Protein AF-A0A4P2VG28-F1 (afdb_monomer_lite)

pLDDT: mean 72.92, std 14.74, range [35.16, 94.62]

Foldseek 3Di:
DQLQVLAAVVRLQVLLQVQPPDPPDHSLLLVLQLVVCLVVVDDLVPRDPVGDRSVSNVVSLVSCLVVCSLVVSLVVSVVSCCVPPVVQAPDKDKDKDWDAPPPDKPQWADDPPGTTKIWIFIATPLRATQFIEIGYPNDDVVVVVVVRVVCSPPHDYDMPPVRSSVVSSVSVVNVVSSCVSSVNDDVSVPD

Radius of gyration: 17.41 Å; chains: 1; bounding box: 38×39×47 Å

Sequence (191 aa):
MEYKEILSASQVMIQFKLEIRSRKHDPEEILSGIFYILITGIQWRNLSRKYLPKSTCYYWFTKLSKLDAWKETYTQFFASYKKYFSANLNTVSVDGTFVKAVKGGAMIGKTKIRKGTKVMQMVDKEGLLVSLHIDSANPHESRLLMKTIKNYRKVNIRYERDPKLFENFIWIAHCLIFIKKFNIHNDYLVA

Organism: Fluviispira sanaruensis (NCBI:txid2493639)

Structure (mmCIF, N/CA/C/O backbone):
data_AF-A0A4P2VG28-F1
#
_entry.id   AF-A0A4P2VG28-F1
#
loop_
_atom_site.group_PDB
_atom_site.id
_atom_site.type_symbol
_atom_site.label_atom_id
_atom_site.label_alt_id
_atom_site.label_comp_id
_atom_site.label_asym_id
_atom_site.label_entity_id
_atom_site.label_seq_id
_atom_site.pdbx_PDB_ins_code
_atom_site.Cartn_x
_atom_site.Cartn_y
_atom_site.Cartn_z
_atom_site.occupancy
_atom_site.B_iso_or_equiv
_atom_site.auth_seq_id
_atom_site.auth_comp_id
_atom_site.auth_asym_id
_atom_site.auth_atom_id
_atom_site.pdbx_PDB_model_num
ATOM 1 N N . MET A 1 1 ? -25.239 14.490 0.007 1.00 42.00 1 MET A N 1
ATOM 2 C CA . MET A 1 1 ? -24.030 14.627 -0.832 1.00 42.00 1 MET A CA 1
ATOM 3 C C . MET A 1 1 ? -23.814 13.311 -1.543 1.00 42.00 1 MET A C 1
ATOM 5 O O . MET A 1 1 ? -23.671 12.296 -0.871 1.00 42.00 1 MET A O 1
ATOM 9 N N . GLU A 1 2 ? -23.881 13.315 -2.870 1.00 40.12 2 GLU A N 1
ATOM 10 C CA . GLU A 1 2 ? -23.545 12.147 -3.685 1.00 40.12 2 GLU A CA 1
ATOM 11 C C . GLU A 1 2 ? -22.030 11.900 -3.582 1.00 40.12 2 GLU A C 1
ATOM 13 O O . GLU A 1 2 ? -21.240 12.835 -3.672 1.00 40.12 2 GLU A O 1
ATOM 18 N N . TYR A 1 3 ? -21.607 10.646 -3.402 1.00 43.19 3 TYR A N 1
ATOM 19 C CA . TYR A 1 3 ? -20.198 10.249 -3.236 1.00 43.19 3 TYR A CA 1
ATOM 20 C C . TYR A 1 3 ? -19.261 10.667 -4.396 1.00 43.19 3 TYR A C 1
ATOM 22 O O . TYR A 1 3 ? -18.041 10.583 -4.271 1.00 43.19 3 TYR A O 1
ATOM 30 N N . LYS A 1 4 ? -19.827 11.149 -5.509 1.00 43.69 4 LYS A N 1
ATOM 31 C CA . LYS A 1 4 ? -19.145 11.531 -6.753 1.00 43.69 4 LYS A CA 1
ATOM 32 C C . LYS A 1 4 ? -18.207 12.740 -6.624 1.00 43.69 4 LYS A C 1
ATOM 34 O O . LYS A 1 4 ? -17.356 12.921 -7.486 1.00 43.69 4 LYS A O 1
ATOM 39 N N . GLU A 1 5 ? -18.317 13.540 -5.562 1.00 43.81 5 GLU A N 1
ATOM 40 C CA . GLU A 1 5 ? -17.476 14.735 -5.357 1.00 43.81 5 GLU A CA 1
ATOM 41 C C . GLU A 1 5 ? -16.168 14.463 -4.588 1.00 43.81 5 GLU A C 1
ATOM 43 O O . GLU A 1 5 ? -15.364 15.375 -4.400 1.00 43.81 5 GLU A O 1
ATOM 48 N N . ILE A 1 6 ? -15.937 13.232 -4.109 1.00 48.03 6 ILE A N 1
ATOM 49 C CA . ILE A 1 6 ? -14.899 12.979 -3.094 1.00 48.03 6 ILE A CA 1
ATOM 50 C C . ILE A 1 6 ? -13.487 12.886 -3.674 1.00 48.03 6 ILE A C 1
ATOM 52 O O . ILE A 1 6 ? -12.562 13.229 -2.953 1.00 48.03 6 ILE A O 1
ATOM 56 N N . LEU A 1 7 ? -13.316 12.461 -4.926 1.00 51.25 7 LEU A N 1
ATOM 57 C CA . LEU A 1 7 ? -12.109 12.554 -5.767 1.00 51.25 7 LEU A CA 1
ATOM 58 C C . LEU A 1 7 ? -12.365 11.654 -6.991 1.00 51.25 7 LEU A C 1
ATOM 60 O O . LEU A 1 7 ? -12.741 10.499 -6.812 1.00 51.25 7 LEU A O 1
ATOM 64 N N . SER A 1 8 ? -12.178 12.120 -8.226 1.00 52.84 8 SER A N 1
ATOM 65 C CA . SER A 1 8 ? -12.296 11.237 -9.401 1.00 52.84 8 SER A CA 1
ATOM 66 C C . SER A 1 8 ? -11.089 10.291 -9.505 1.00 52.84 8 SER A C 1
ATOM 68 O O . SER A 1 8 ? -10.004 10.603 -9.007 1.00 52.84 8 SER A O 1
ATOM 70 N N . ALA A 1 9 ? -11.226 9.143 -10.187 1.00 51.31 9 ALA A N 1
ATOM 71 C CA . ALA A 1 9 ? -10.110 8.205 -10.392 1.00 51.31 9 ALA A CA 1
ATOM 72 C C . ALA A 1 9 ? -8.966 8.921 -11.105 1.00 51.31 9 ALA A C 1
ATOM 74 O O . ALA A 1 9 ? -7.795 8.695 -10.827 1.00 51.31 9 ALA A O 1
ATOM 75 N N . SER A 1 10 ? -9.316 9.867 -11.971 1.00 55.06 10 SER A N 1
ATOM 76 C CA . SER A 1 10 ? -8.392 10.755 -12.654 1.00 55.06 10 SER A CA 1
ATOM 77 C C . SER A 1 10 ? -7.523 11.544 -11.666 1.00 55.06 10 SER A C 1
ATOM 79 O O . SER A 1 10 ? -6.318 11.617 -11.867 1.00 55.06 10 SER A O 1
ATOM 81 N N . GLN A 1 11 ? -8.077 12.069 -10.567 1.00 56.84 11 GLN A N 1
ATOM 82 C CA . GLN A 1 11 ? -7.319 12.813 -9.547 1.00 56.84 11 GLN A CA 1
ATOM 83 C C . GLN A 1 11 ? -6.400 11.913 -8.711 1.00 56.84 11 GLN A C 1
ATOM 85 O O . GLN A 1 11 ? -5.268 12.295 -8.418 1.00 56.84 11 GLN A O 1
ATOM 90 N N . VAL A 1 12 ? -6.853 10.696 -8.394 1.00 58.84 12 VAL A N 1
ATOM 91 C CA . VAL A 1 12 ? -6.031 9.642 -7.768 1.00 58.84 12 VAL A CA 1
ATOM 92 C C . VAL A 1 12 ? -4.832 9.294 -8.647 1.00 58.84 12 VAL A C 1
ATOM 94 O O . VAL A 1 12 ? -3.695 9.211 -8.188 1.00 58.84 12 VAL A O 1
ATOM 97 N N . MET A 1 13 ? -5.093 9.114 -9.937 1.00 62.34 13 MET A N 1
ATOM 98 C CA . MET A 1 13 ? -4.093 8.732 -10.921 1.00 62.34 13 MET A CA 1
ATOM 99 C C . MET A 1 13 ? -3.115 9.866 -11.213 1.00 62.34 13 MET A C 1
ATOM 101 O O . MET A 1 13 ? -1.931 9.591 -11.377 1.00 62.34 13 MET A O 1
ATOM 105 N N . ILE A 1 14 ? -3.564 11.127 -11.224 1.00 64.88 14 ILE A N 1
ATOM 106 C CA . ILE A 1 14 ? -2.697 12.303 -11.407 1.00 64.88 14 ILE A CA 1
ATOM 107 C C . ILE A 1 14 ? -1.541 12.292 -10.402 1.00 64.88 14 ILE A C 1
ATOM 109 O O . ILE A 1 14 ? -0.401 12.522 -10.796 1.00 64.88 14 ILE A O 1
ATOM 113 N N . GLN A 1 15 ? -1.806 11.947 -9.141 1.00 67.56 15 GLN A N 1
ATOM 114 C CA . GLN A 1 15 ? -0.779 11.895 -8.094 1.00 67.56 15 GLN A CA 1
ATOM 115 C C . GLN A 1 15 ? 0.344 10.915 -8.448 1.00 67.56 15 GLN A C 1
ATOM 117 O O . GLN A 1 15 ? 1.519 11.271 -8.425 1.00 67.56 15 GLN A O 1
ATOM 122 N N . PHE A 1 16 ? -0.013 9.700 -8.869 1.00 73.00 16 PHE A N 1
ATOM 123 C CA . PHE A 1 16 ? 0.977 8.713 -9.297 1.00 73.00 16 PHE A CA 1
ATOM 124 C C . PHE A 1 16 ? 1.650 9.084 -10.620 1.00 73.00 16 PHE A C 1
ATOM 126 O O . PHE A 1 16 ? 2.847 8.848 -10.780 1.00 73.00 16 PHE A O 1
ATOM 133 N N . LYS A 1 17 ? 0.909 9.676 -11.566 1.00 73.44 17 LYS A N 1
ATOM 134 C CA . LYS A 1 17 ? 1.438 10.098 -12.872 1.00 73.44 17 LYS A CA 1
ATOM 135 C C . LYS A 1 17 ? 2.562 11.124 -12.724 1.00 73.44 17 LYS A C 1
ATOM 137 O O . LYS A 1 17 ? 3.550 11.021 -13.444 1.00 73.44 17 LYS A O 1
ATOM 142 N N . LEU A 1 18 ? 2.451 12.057 -11.774 1.00 74.44 18 LEU A N 1
ATOM 143 C CA . LEU A 1 18 ? 3.487 13.066 -11.509 1.00 74.44 18 LEU A CA 1
ATOM 144 C C . LEU A 1 18 ? 4.820 12.447 -11.051 1.00 74.44 18 LEU A C 1
ATOM 146 O O . LEU A 1 18 ? 5.893 12.939 -11.413 1.00 74.44 18 LEU A O 1
ATOM 150 N N . GLU A 1 19 ? 4.763 11.335 -10.316 1.00 82.12 19 GLU A N 1
ATOM 151 C CA . GLU A 1 19 ? 5.952 10.614 -9.843 1.00 82.12 19 GLU A CA 1
ATOM 152 C C . GLU A 1 19 ? 6.580 9.711 -10.922 1.00 82.12 19 GLU A C 1
ATOM 154 O O . GLU A 1 19 ? 7.780 9.395 -10.892 1.00 82.12 19 GLU A O 1
ATOM 159 N N . ILE A 1 20 ? 5.802 9.314 -11.933 1.00 85.56 20 ILE A N 1
ATOM 160 C CA . ILE A 1 20 ? 6.277 8.475 -13.036 1.00 85.56 20 ILE A CA 1
ATOM 161 C C . ILE A 1 20 ? 6.933 9.336 -14.121 1.00 85.56 20 ILE A C 1
ATOM 163 O O . ILE A 1 20 ? 6.361 9.661 -15.156 1.00 85.56 20 ILE A O 1
ATOM 167 N N . ARG A 1 21 ? 8.217 9.645 -13.924 1.00 82.75 21 ARG A N 1
ATOM 168 C CA . ARG A 1 21 ? 9.063 10.340 -14.918 1.00 82.75 21 ARG A CA 1
ATOM 169 C C . ARG A 1 21 ? 9.665 9.388 -15.956 1.00 82.75 21 ARG A C 1
ATOM 171 O O . ARG A 1 21 ? 10.885 9.299 -16.109 1.00 82.75 21 ARG A O 1
ATOM 178 N N . SER A 1 22 ? 8.818 8.597 -16.604 1.00 85.12 22 SER A N 1
ATOM 179 C CA . SER A 1 22 ? 9.223 7.664 -17.657 1.00 85.12 22 SER A CA 1
ATOM 180 C C . SER A 1 22 ? 9.343 8.387 -18.998 1.00 85.12 22 SER A C 1
ATOM 182 O O . SER A 1 22 ? 8.422 9.079 -19.406 1.00 85.12 22 SER A O 1
ATOM 184 N N . ARG A 1 23 ? 10.466 8.211 -19.707 1.00 82.44 23 ARG A N 1
ATOM 185 C CA . ARG A 1 23 ? 10.631 8.718 -21.087 1.00 82.44 23 ARG A CA 1
ATOM 186 C C . ARG A 1 23 ? 10.192 7.717 -22.160 1.00 82.44 23 ARG A C 1
ATOM 188 O O . ARG A 1 23 ? 10.095 8.083 -23.321 1.00 82.44 23 ARG A O 1
ATOM 195 N N . LYS A 1 24 ? 10.025 6.444 -21.784 1.00 90.69 24 LYS A N 1
ATOM 196 C CA . LYS A 1 24 ? 9.844 5.320 -22.720 1.00 90.69 24 LYS A CA 1
ATOM 197 C C . LYS A 1 24 ? 8.420 4.771 -22.745 1.00 90.69 24 LYS A C 1
ATOM 199 O O . LYS A 1 24 ? 7.990 4.243 -23.759 1.00 90.69 24 LYS A O 1
ATOM 204 N N . HIS A 1 25 ? 7.741 4.830 -21.611 1.00 90.12 25 HIS A N 1
ATOM 205 C CA . HIS A 1 25 ? 6.442 4.202 -21.396 1.00 90.12 25 HIS A CA 1
ATOM 206 C C . HIS A 1 25 ? 5.508 5.203 -20.753 1.00 90.12 25 HIS A C 1
ATOM 208 O O . HIS A 1 25 ? 5.954 5.923 -19.851 1.00 90.12 25 HIS A O 1
ATOM 214 N N . ASP A 1 26 ? 4.255 5.205 -21.184 1.00 88.75 26 ASP A N 1
ATOM 215 C CA . ASP A 1 26 ? 3.257 6.090 -20.615 1.00 88.75 26 ASP A CA 1
ATOM 216 C C . ASP A 1 26 ? 2.957 5.700 -19.148 1.00 88.75 26 ASP A C 1
ATOM 218 O O . ASP A 1 26 ? 2.901 4.505 -18.816 1.00 88.75 26 ASP A O 1
ATOM 222 N N . PRO A 1 27 ? 2.809 6.671 -18.225 1.00 87.38 27 PRO A N 1
ATOM 223 C CA . PRO A 1 27 ? 2.436 6.395 -16.843 1.00 87.38 27 PRO A CA 1
ATOM 224 C C . PRO A 1 27 ? 1.167 5.550 -16.673 1.00 87.38 27 PRO A C 1
ATOM 226 O O . PRO A 1 27 ? 1.107 4.751 -15.735 1.00 87.38 27 PRO A O 1
ATOM 229 N N . GLU A 1 28 ? 0.170 5.683 -17.553 1.00 83.50 28 GLU A N 1
ATOM 230 C CA . GLU A 1 28 ? -1.062 4.891 -17.493 1.00 83.50 28 GLU A CA 1
ATOM 231 C C . GLU A 1 28 ? -0.800 3.421 -17.798 1.00 83.50 28 GLU A C 1
ATOM 233 O O . GLU A 1 28 ? -1.300 2.553 -17.083 1.00 83.50 28 GLU A O 1
ATOM 238 N N . GLU A 1 29 ? 0.031 3.117 -18.795 1.00 86.94 29 GLU A N 1
ATOM 239 C CA . GLU A 1 29 ? 0.404 1.738 -19.130 1.00 86.94 29 GLU A CA 1
ATOM 240 C C . GLU A 1 29 ? 1.166 1.066 -17.978 1.00 86.94 29 GLU A C 1
ATOM 242 O O . GLU A 1 29 ? 0.937 -0.105 -17.649 1.00 86.94 29 GLU A O 1
ATOM 247 N N . ILE A 1 30 ? 2.056 1.824 -17.326 1.00 90.38 30 ILE A N 1
ATOM 248 C CA . ILE A 1 30 ? 2.807 1.372 -16.148 1.00 90.38 30 ILE A CA 1
ATOM 249 C C . ILE A 1 30 ? 1.848 1.046 -15.004 1.00 90.38 30 ILE A C 1
ATOM 251 O O . ILE A 1 30 ? 1.917 -0.051 -14.437 1.00 90.38 30 ILE A O 1
ATOM 255 N N . LEU A 1 31 ? 0.963 1.985 -14.666 1.00 86.62 31 LEU A N 1
ATOM 256 C CA . LEU A 1 31 ? 0.019 1.830 -13.565 1.00 86.62 31 LEU A CA 1
ATOM 257 C C . LEU A 1 31 ? -1.005 0.732 -13.842 1.00 86.62 31 LEU A C 1
ATOM 259 O O . LEU A 1 31 ? -1.298 -0.040 -12.936 1.00 86.62 31 LEU A O 1
ATOM 263 N N . SER A 1 32 ? -1.476 0.589 -15.080 1.00 85.12 32 SER A N 1
ATOM 264 C CA . SER A 1 32 ? -2.429 -0.456 -15.472 1.00 85.12 32 SER A CA 1
ATOM 265 C C . SER A 1 32 ? -1.875 -1.855 -15.205 1.00 85.12 32 SER A C 1
ATOM 267 O O . SER A 1 32 ? -2.539 -2.677 -14.574 1.00 85.12 32 SER A O 1
ATOM 269 N N . GLY A 1 33 ? -0.624 -2.119 -15.601 1.00 87.75 33 GLY A N 1
ATOM 270 C CA . GLY A 1 33 ? 0.023 -3.407 -15.327 1.00 87.75 33 GLY A CA 1
ATOM 271 C C . GLY A 1 33 ? 0.256 -3.658 -13.833 1.00 87.75 33 GLY A C 1
ATOM 272 O O . GLY A 1 33 ? 0.082 -4.783 -13.360 1.00 87.75 33 GLY A O 1
ATOM 273 N N . ILE A 1 34 ? 0.612 -2.615 -13.072 1.00 89.44 34 ILE A N 1
ATOM 274 C CA . ILE A 1 34 ? 0.773 -2.703 -11.613 1.00 89.44 34 ILE A CA 1
ATOM 275 C C . ILE A 1 34 ? -0.575 -3.003 -10.950 1.00 89.44 34 ILE A C 1
ATOM 277 O O . ILE A 1 34 ? -0.681 -3.971 -10.199 1.00 89.44 34 ILE A O 1
ATOM 281 N N . PHE A 1 35 ? -1.616 -2.223 -11.240 1.00 83.94 35 PHE A N 1
ATOM 282 C CA . PHE A 1 35 ? -2.930 -2.405 -10.632 1.00 83.94 35 PHE A CA 1
ATOM 283 C C . PHE A 1 35 ? -3.536 -3.748 -10.979 1.00 83.94 35 PHE A C 1
ATOM 285 O O . PHE A 1 35 ? -4.038 -4.407 -10.074 1.00 83.94 35 PHE A O 1
ATOM 292 N N . TYR A 1 36 ? -3.417 -4.209 -12.224 1.00 81.00 36 TYR A N 1
ATOM 293 C CA . TYR A 1 36 ? -3.912 -5.528 -12.599 1.00 81.00 36 TYR A CA 1
ATOM 294 C C . TYR A 1 36 ? -3.353 -6.629 -11.686 1.00 81.00 36 TYR A C 1
ATOM 296 O O . TYR A 1 36 ? -4.113 -7.442 -11.158 1.00 81.00 36 TYR A O 1
ATOM 304 N N . ILE A 1 37 ? -2.042 -6.615 -11.417 1.00 82.56 37 ILE A N 1
ATOM 305 C CA . ILE A 1 37 ? -1.399 -7.561 -10.489 1.00 82.56 37 ILE A CA 1
ATOM 306 C C . ILE A 1 37 ? -1.961 -7.426 -9.075 1.00 82.56 37 ILE A C 1
ATOM 308 O O . ILE A 1 37 ? -2.228 -8.431 -8.420 1.00 82.56 37 ILE A O 1
ATOM 312 N N . LEU A 1 38 ? -2.135 -6.197 -8.599 1.00 78.94 38 LEU A N 1
ATOM 313 C CA . LEU A 1 38 ? -2.552 -5.919 -7.225 1.00 78.94 38 LEU A CA 1
ATOM 314 C C . LEU A 1 38 ? -4.023 -6.245 -6.964 1.00 78.94 38 LEU A C 1
ATOM 316 O O . LEU A 1 38 ? -4.360 -6.688 -5.872 1.00 78.94 38 LEU A O 1
ATOM 320 N N . ILE A 1 39 ? -4.878 -6.064 -7.967 1.00 73.00 39 ILE A N 1
ATOM 321 C CA . ILE A 1 39 ? -6.309 -6.370 -7.900 1.00 73.00 39 ILE A CA 1
ATOM 322 C C . ILE A 1 39 ? -6.535 -7.876 -7.983 1.00 73.00 39 ILE A C 1
ATOM 324 O O . ILE A 1 39 ? -7.298 -8.435 -7.201 1.00 73.00 39 ILE A O 1
ATOM 328 N N . THR A 1 40 ? -5.886 -8.537 -8.943 1.00 75.12 40 THR A N 1
ATOM 329 C CA . THR A 1 40 ? -6.111 -9.967 -9.211 1.00 75.12 40 THR A CA 1
ATOM 330 C C . THR A 1 40 ? -5.298 -10.881 -8.298 1.00 75.12 40 THR A C 1
ATOM 332 O O . THR A 1 40 ? -5.614 -12.061 -8.166 1.00 75.12 40 THR A O 1
ATOM 335 N N . GLY A 1 41 ? -4.224 -10.367 -7.691 1.00 76.31 41 GLY A N 1
ATOM 336 C CA . GLY A 1 41 ? -3.299 -11.147 -6.873 1.00 76.31 41 GLY A CA 1
ATOM 337 C C . GLY A 1 41 ? -2.431 -12.124 -7.673 1.00 76.31 41 GLY A C 1
ATOM 338 O O . GLY A 1 41 ? -1.794 -13.001 -7.080 1.00 76.31 41 GLY A O 1
ATOM 339 N N . ILE A 1 42 ? -2.387 -12.014 -9.007 1.00 81.88 42 ILE A N 1
ATOM 340 C CA . ILE A 1 42 ? -1.552 -12.899 -9.823 1.00 81.88 42 ILE A CA 1
ATOM 341 C C . ILE A 1 42 ? -0.067 -12.716 -9.502 1.00 81.88 42 ILE A C 1
ATOM 343 O O . ILE A 1 42 ? 0.412 -11.654 -9.110 1.00 81.88 42 ILE A O 1
ATOM 347 N N . GLN A 1 43 ? 0.713 -13.768 -9.727 1.00 83.31 43 GLN A N 1
ATOM 348 C CA . GLN A 1 43 ? 2.164 -13.667 -9.622 1.00 83.31 43 GLN A CA 1
ATOM 349 C C . GLN A 1 43 ? 2.700 -12.722 -10.707 1.00 83.31 43 GLN A C 1
ATOM 351 O O . GLN A 1 43 ? 2.322 -12.858 -11.866 1.00 83.31 43 GLN A O 1
ATOM 356 N N . TRP A 1 44 ? 3.671 -11.858 -10.383 1.00 87.38 44 TRP A N 1
ATOM 357 C CA . TRP A 1 44 ? 4.326 -10.958 -11.354 1.00 87.38 44 TRP A CA 1
ATOM 358 C C . TRP A 1 44 ? 4.809 -11.670 -12.629 1.00 87.38 44 TRP A C 1
ATOM 360 O O . TRP A 1 44 ? 4.787 -11.107 -13.718 1.00 87.38 44 TRP A O 1
ATOM 370 N N . ARG A 1 45 ? 5.259 -12.929 -12.513 1.00 88.38 45 ARG A N 1
ATOM 371 C CA . ARG A 1 45 ? 5.705 -13.746 -13.656 1.00 88.38 45 ARG A CA 1
ATOM 372 C C . ARG A 1 45 ? 4.584 -14.197 -14.598 1.00 88.38 45 ARG A C 1
ATOM 374 O O . ARG A 1 45 ? 4.905 -14.586 -15.712 1.00 88.38 45 ARG A O 1
ATOM 381 N N . ASN A 1 46 ? 3.334 -14.119 -14.151 1.00 89.94 46 ASN A N 1
ATOM 382 C CA . ASN A 1 46 ? 2.137 -14.504 -14.893 1.00 89.94 46 ASN A CA 1
ATOM 383 C C . ASN A 1 46 ? 1.396 -13.285 -15.465 1.00 89.94 46 ASN A C 1
ATOM 385 O O . ASN A 1 46 ? 0.276 -13.433 -15.946 1.00 89.94 46 ASN A O 1
ATOM 389 N N . LEU A 1 47 ? 1.986 -12.084 -15.401 1.00 89.94 47 LEU A N 1
ATOM 390 C CA . LEU A 1 47 ? 1.402 -10.901 -16.026 1.00 89.94 47 LEU A CA 1
ATOM 391 C C . LEU A 1 47 ? 1.211 -11.144 -17.530 1.00 89.94 47 LEU A C 1
ATOM 393 O O . LEU A 1 47 ? 2.148 -11.549 -18.222 1.00 89.94 47 LEU A O 1
ATOM 397 N N . SER A 1 48 ? -0.006 -10.896 -18.019 1.00 90.94 48 SER A N 1
ATOM 398 C CA . SER A 1 48 ? -0.344 -11.038 -19.436 1.00 90.94 48 SER A CA 1
ATOM 399 C C . SER A 1 48 ? 0.504 -10.112 -20.312 1.00 90.94 48 SER A C 1
ATOM 401 O O . SER A 1 48 ? 0.803 -8.982 -19.932 1.00 90.94 48 SER A O 1
ATOM 403 N N . ARG A 1 49 ? 0.830 -10.572 -21.527 1.00 91.38 49 ARG A N 1
ATOM 404 C CA . ARG A 1 49 ? 1.606 -9.812 -22.522 1.00 91.38 49 ARG A CA 1
ATOM 405 C C . ARG A 1 49 ? 0.877 -8.578 -23.069 1.00 91.38 49 ARG A C 1
ATOM 407 O O . ARG A 1 49 ? 1.509 -7.790 -23.757 1.00 91.38 49 ARG A O 1
ATOM 414 N N . LYS A 1 50 ? -0.420 -8.412 -22.768 1.00 90.94 50 LYS A N 1
ATOM 415 C CA . LYS A 1 50 ? -1.176 -7.190 -23.095 1.00 90.94 50 LYS A CA 1
ATOM 416 C C . LYS A 1 50 ? -0.716 -5.967 -22.286 1.00 90.94 50 LYS A C 1
ATOM 418 O O . LYS A 1 50 ? -0.997 -4.847 -22.682 1.00 90.94 50 LYS A O 1
ATOM 423 N N . TYR A 1 51 ? -0.026 -6.183 -21.163 1.00 91.19 51 TYR A N 1
ATOM 424 C CA . TYR A 1 51 ? 0.561 -5.124 -20.340 1.00 91.19 51 TYR A CA 1
ATOM 425 C C . TYR A 1 51 ? 2.063 -4.985 -20.603 1.00 91.19 51 TYR A C 1
ATOM 427 O O . TYR A 1 51 ? 2.696 -5.861 -21.199 1.00 91.19 51 TYR A O 1
ATOM 435 N N . LEU A 1 52 ? 2.657 -3.909 -20.079 1.00 93.50 52 LEU A N 1
ATOM 436 C CA . LEU A 1 52 ? 4.106 -3.739 -20.084 1.00 93.50 52 LEU A CA 1
ATOM 437 C C . LEU A 1 52 ? 4.832 -4.925 -19.424 1.00 93.50 52 LEU A C 1
ATOM 439 O O . LEU A 1 52 ? 4.280 -5.596 -18.545 1.00 93.50 52 LEU A O 1
ATOM 443 N N . PRO A 1 53 ? 6.104 -5.175 -19.796 1.00 94.62 53 PRO A N 1
ATOM 444 C CA . PRO A 1 53 ? 6.884 -6.251 -19.206 1.00 94.62 53 PRO A CA 1
ATOM 445 C C . PRO A 1 53 ? 6.881 -6.189 -17.678 1.00 94.62 53 PRO A C 1
ATOM 447 O O . PRO A 1 53 ? 7.088 -5.128 -17.085 1.00 94.62 53 PRO A O 1
ATOM 450 N N . LYS A 1 54 ? 6.739 -7.351 -17.027 1.00 93.38 54 LYS A N 1
ATOM 451 C CA . LYS A 1 54 ? 6.714 -7.455 -15.557 1.00 93.38 54 LYS A CA 1
ATOM 452 C C . LYS A 1 54 ? 7.888 -6.745 -14.874 1.00 93.38 54 LYS A C 1
ATOM 454 O O . LYS A 1 54 ? 7.732 -6.245 -13.769 1.00 93.38 54 LYS A O 1
ATOM 459 N N . SER A 1 55 ? 9.060 -6.715 -15.514 1.00 93.50 55 SER A N 1
ATOM 460 C CA . SER A 1 55 ? 10.255 -6.032 -15.011 1.00 93.50 55 SER A CA 1
ATOM 461 C C . SER A 1 55 ? 10.056 -4.519 -14.951 1.00 93.50 55 SER A C 1
ATOM 463 O O . SER A 1 55 ? 10.446 -3.905 -13.962 1.00 93.50 55 SER A O 1
ATOM 465 N N . THR A 1 56 ? 9.400 -3.934 -15.955 1.00 94.25 56 THR A N 1
ATOM 466 C CA . THR A 1 56 ? 9.040 -2.512 -16.006 1.00 94.25 56 THR A CA 1
ATOM 467 C C . THR A 1 56 ? 8.014 -2.169 -14.929 1.00 94.25 56 THR A C 1
ATOM 469 O O . THR A 1 56 ? 8.239 -1.243 -14.150 1.00 94.25 56 THR A O 1
ATOM 472 N N . CYS A 1 57 ? 6.926 -2.942 -14.827 1.00 91.81 57 CYS A N 1
ATOM 473 C CA . CYS A 1 57 ? 5.911 -2.735 -13.788 1.00 91.81 57 CYS A CA 1
ATOM 474 C C . CYS A 1 57 ? 6.515 -2.874 -12.383 1.00 91.81 57 CYS A C 1
ATOM 476 O O . CYS A 1 57 ? 6.294 -2.024 -11.526 1.00 91.81 57 CYS A O 1
ATOM 478 N N . TYR A 1 58 ? 7.337 -3.902 -12.151 1.00 90.88 58 TYR A N 1
ATOM 479 C CA . TYR A 1 58 ? 7.983 -4.126 -10.857 1.00 90.88 58 TYR A CA 1
ATOM 480 C C . TYR A 1 58 ? 9.007 -3.036 -10.507 1.00 90.88 58 TYR A C 1
ATOM 482 O O . TYR A 1 58 ? 9.085 -2.612 -9.351 1.00 90.88 58 TYR A O 1
ATOM 490 N N . TYR A 1 59 ? 9.769 -2.548 -11.494 1.00 93.31 59 TYR A N 1
ATOM 491 C CA . TYR A 1 59 ? 10.690 -1.422 -11.320 1.00 9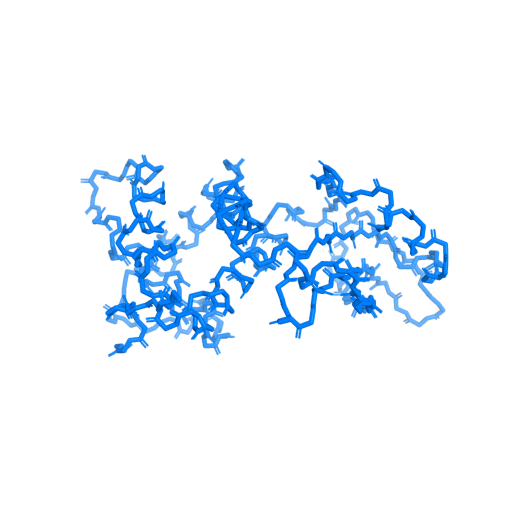3.31 59 TYR A CA 1
ATOM 492 C C . TYR A 1 59 ? 9.948 -0.178 -10.826 1.00 93.31 59 TYR A C 1
ATOM 494 O O . TYR A 1 59 ? 10.324 0.394 -9.802 1.00 93.31 59 TYR A O 1
ATOM 502 N N . TRP A 1 60 ? 8.871 0.213 -11.511 1.00 92.38 60 TRP A N 1
ATOM 503 C CA . TRP A 1 60 ? 8.096 1.393 -11.135 1.00 92.38 60 TRP A CA 1
ATOM 504 C C . TRP A 1 60 ? 7.347 1.204 -9.824 1.00 92.38 60 TRP A C 1
ATOM 506 O O . TRP A 1 60 ? 7.382 2.104 -8.992 1.00 92.38 60 TRP A O 1
ATOM 516 N N . PHE A 1 61 ? 6.777 0.024 -9.574 1.00 90.50 61 PHE A N 1
ATOM 517 C CA . PHE A 1 61 ? 6.182 -0.301 -8.279 1.00 90.50 61 PHE A CA 1
ATOM 518 C C . PHE A 1 61 ? 7.188 -0.124 -7.136 1.00 90.50 61 PHE A C 1
ATOM 520 O O . PHE A 1 61 ? 6.876 0.526 -6.139 1.00 90.50 61 PHE A O 1
ATOM 527 N N . THR A 1 62 ? 8.418 -0.622 -7.301 1.00 87.88 62 THR A N 1
ATOM 528 C CA . THR A 1 62 ? 9.501 -0.471 -6.315 1.00 87.88 62 THR A CA 1
ATOM 529 C C . THR A 1 62 ? 9.958 0.984 -6.184 1.00 87.88 62 THR A C 1
ATOM 531 O O . THR A 1 62 ? 10.277 1.444 -5.089 1.00 87.88 62 THR A O 1
ATOM 534 N N . LYS A 1 63 ? 9.995 1.740 -7.283 1.00 90.81 63 LYS A N 1
ATOM 535 C CA . LYS A 1 63 ? 10.397 3.150 -7.270 1.00 90.81 63 LYS A CA 1
ATOM 536 C C . LYS A 1 63 ? 9.365 4.029 -6.565 1.00 90.81 63 LYS A C 1
ATOM 538 O O . LYS A 1 63 ? 9.728 4.726 -5.625 1.00 90.81 63 LYS A O 1
ATOM 543 N N . LEU A 1 64 ? 8.094 3.925 -6.954 1.00 88.12 64 LEU A N 1
ATOM 544 C CA . LEU A 1 64 ? 6.968 4.577 -6.276 1.00 88.12 64 LEU A CA 1
ATOM 545 C C . LEU A 1 64 ? 6.912 4.171 -4.808 1.00 88.12 64 LEU A C 1
ATOM 547 O O . LEU A 1 64 ? 6.674 5.000 -3.937 1.00 88.12 64 LEU A O 1
ATOM 551 N N . SER A 1 65 ? 7.225 2.902 -4.537 1.00 85.56 65 SER A N 1
ATOM 552 C CA . SER A 1 65 ? 7.334 2.405 -3.178 1.00 85.56 65 SER A CA 1
ATOM 553 C C . SER A 1 65 ? 8.342 3.194 -2.364 1.00 85.56 65 SER A C 1
ATOM 555 O O . SER A 1 65 ? 7.985 3.724 -1.319 1.00 85.56 65 SER A O 1
ATOM 557 N N . LYS A 1 66 ? 9.579 3.320 -2.854 1.00 84.94 66 LYS A N 1
ATOM 558 C CA . LYS A 1 66 ? 10.663 4.061 -2.190 1.00 84.94 66 LYS A CA 1
ATOM 559 C C . LYS A 1 66 ? 10.343 5.542 -1.971 1.00 84.94 66 LYS A C 1
ATOM 561 O O . LYS A 1 66 ? 10.846 6.113 -1.006 1.00 84.94 66 LYS A O 1
ATOM 566 N N . LEU A 1 67 ? 9.482 6.118 -2.803 1.00 85.75 67 LEU A N 1
ATOM 567 C CA . LEU A 1 67 ? 9.022 7.502 -2.705 1.00 85.75 67 LEU A CA 1
ATOM 568 C C . LEU A 1 67 ? 7.833 7.700 -1.749 1.00 85.75 67 LEU A C 1
ATOM 570 O O . LEU A 1 67 ? 7.337 8.807 -1.668 1.00 85.75 67 LEU A O 1
ATOM 574 N N . ASP A 1 68 ? 7.354 6.663 -1.048 1.00 82.88 68 ASP A N 1
ATOM 575 C CA . ASP A 1 68 ? 6.124 6.722 -0.226 1.00 82.88 68 ASP A CA 1
ATOM 576 C C . ASP A 1 68 ? 4.848 7.100 -1.006 1.00 82.88 68 ASP A C 1
ATOM 578 O O . ASP A 1 68 ? 3.790 7.269 -0.403 1.00 82.88 68 ASP A O 1
ATOM 582 N N . ALA A 1 69 ? 4.893 7.128 -2.343 1.00 85.25 69 ALA A N 1
ATOM 583 C CA . ALA A 1 69 ? 3.805 7.635 -3.180 1.00 85.25 69 ALA A CA 1
ATOM 584 C C . ALA A 1 69 ? 2.457 6.950 -2.887 1.00 85.25 69 ALA A C 1
ATOM 586 O O . ALA A 1 69 ? 1.410 7.593 -2.868 1.00 85.25 69 ALA A O 1
ATOM 587 N N . TRP A 1 70 ? 2.465 5.642 -2.604 1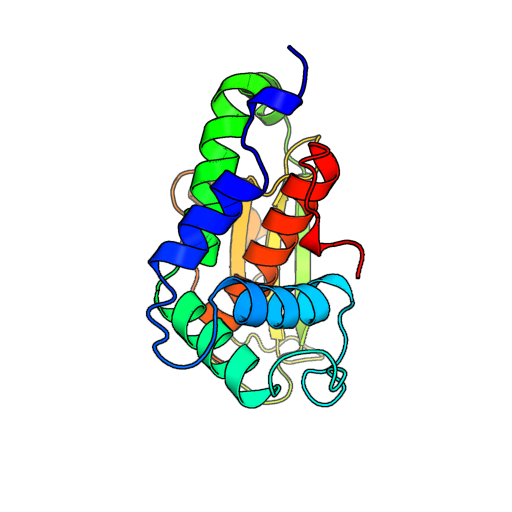.00 83.38 70 TRP A N 1
ATOM 588 C CA . TRP A 1 70 ? 1.255 4.878 -2.274 1.00 83.38 70 TRP A CA 1
ATOM 589 C C . TRP A 1 70 ? 0.619 5.318 -0.954 1.00 83.38 70 TRP A C 1
ATOM 591 O O . TRP A 1 70 ? -0.595 5.510 -0.873 1.00 83.38 70 TRP A O 1
ATOM 601 N N . LYS A 1 71 ? 1.455 5.504 0.068 1.00 83.19 71 LYS A N 1
ATOM 602 C CA . LYS A 1 71 ? 1.058 5.952 1.401 1.00 83.19 71 LYS A CA 1
ATOM 603 C C . LYS A 1 71 ? 0.556 7.388 1.378 1.00 83.19 71 LYS A C 1
ATOM 605 O O . LYS A 1 71 ? -0.461 7.695 2.000 1.00 83.19 71 LYS A O 1
ATOM 610 N N . GLU A 1 72 ? 1.270 8.263 0.679 1.00 83.06 72 GLU A N 1
ATOM 611 C CA . GLU A 1 72 ? 0.895 9.669 0.534 1.00 83.06 72 GLU A CA 1
ATOM 612 C C . GLU A 1 72 ? -0.446 9.796 -0.179 1.00 83.06 72 GLU A C 1
ATOM 614 O O . GLU A 1 72 ? -1.345 10.473 0.320 1.00 83.06 72 GLU A O 1
ATOM 619 N N . THR A 1 73 ? -0.621 9.049 -1.268 1.00 79.75 73 THR A N 1
ATOM 620 C CA . THR A 1 73 ? -1.880 9.013 -2.010 1.00 79.75 73 THR A CA 1
ATOM 621 C C . THR A 1 73 ? -3.038 8.537 -1.127 1.00 79.75 73 THR A C 1
ATOM 623 O O . THR A 1 73 ? -4.066 9.209 -1.041 1.00 79.75 73 THR A O 1
ATOM 626 N N . TYR A 1 74 ? -2.859 7.438 -0.381 1.00 81.56 74 TYR A N 1
ATOM 627 C CA . TYR A 1 74 ? -3.881 6.972 0.562 1.00 81.56 74 TYR A CA 1
ATOM 628 C C . TYR A 1 74 ? -4.203 8.017 1.641 1.00 81.56 74 TYR A C 1
ATOM 630 O O . TYR A 1 74 ? -5.367 8.262 1.955 1.00 81.56 74 TYR A O 1
ATOM 638 N N . THR A 1 75 ? -3.174 8.658 2.202 1.00 81.94 75 THR A N 1
ATOM 639 C CA . THR A 1 75 ? -3.328 9.668 3.260 1.00 81.94 75 THR A CA 1
ATOM 640 C C . THR A 1 75 ? -4.178 10.842 2.783 1.00 81.94 75 THR A C 1
ATOM 642 O O . THR A 1 75 ? -5.023 11.333 3.532 1.00 81.94 75 THR A O 1
ATOM 645 N N . GLN A 1 76 ? -4.003 11.266 1.532 1.00 78.75 76 GLN A N 1
ATOM 646 C CA . GLN A 1 76 ? -4.805 12.333 0.943 1.00 78.75 76 GLN A CA 1
ATOM 647 C C . GLN A 1 76 ? -6.262 11.911 0.731 1.00 78.75 76 GLN A C 1
ATOM 649 O O . GLN A 1 76 ? -7.167 12.674 1.070 1.00 78.75 76 GLN A O 1
ATOM 654 N N . PHE A 1 77 ? -6.518 10.681 0.273 1.00 76.69 77 PHE A N 1
ATOM 655 C CA . PHE A 1 77 ? -7.891 10.162 0.162 1.00 76.69 77 PHE A CA 1
ATOM 656 C C . PHE A 1 77 ? -8.577 10.090 1.510 1.00 76.69 77 PHE A C 1
ATOM 658 O O . PHE A 1 77 ? -9.720 10.525 1.660 1.00 76.69 77 PHE A O 1
ATOM 665 N N . PHE A 1 78 ? -7.857 9.593 2.511 1.00 79.56 78 PHE A N 1
ATOM 666 C CA . PHE A 1 78 ? -8.369 9.505 3.863 1.00 79.56 78 PHE A CA 1
ATOM 667 C C . PHE A 1 78 ? -8.637 10.893 4.461 1.00 79.56 78 PHE A C 1
ATOM 669 O O . PHE A 1 78 ? -9.639 11.076 5.151 1.00 79.56 78 PHE A O 1
ATOM 676 N N . ALA A 1 79 ? -7.797 11.892 4.167 1.00 80.62 79 ALA A N 1
ATOM 677 C CA . ALA A 1 79 ? -8.023 13.276 4.582 1.00 80.62 79 ALA A CA 1
ATOM 678 C C . ALA A 1 79 ? -9.303 13.861 3.961 1.00 80.62 79 ALA A C 1
ATOM 680 O O . ALA A 1 79 ? -10.117 14.439 4.688 1.00 80.62 79 ALA A O 1
ATOM 681 N N . SER A 1 80 ? -9.520 13.654 2.658 1.00 76.69 80 SER A N 1
ATOM 682 C CA . SER A 1 80 ? -10.762 14.048 1.981 1.00 76.69 80 SER A CA 1
ATOM 683 C C . SER A 1 80 ? -11.970 13.335 2.579 1.00 76.69 80 SER A C 1
ATOM 685 O O . SER A 1 80 ? -12.936 13.985 2.962 1.00 76.69 80 SER A O 1
ATOM 687 N N . TYR A 1 81 ? -11.904 12.017 2.764 1.00 77.62 81 TYR A N 1
ATOM 688 C CA . TYR A 1 81 ? -12.975 11.243 3.391 1.00 77.62 81 TYR A CA 1
ATOM 689 C C . TYR A 1 81 ? -13.315 11.739 4.799 1.00 77.62 81 TYR A C 1
ATOM 691 O O . TYR A 1 81 ? -14.480 11.980 5.113 1.00 77.62 81 TYR A O 1
ATOM 699 N N . LYS A 1 82 ? -12.303 11.978 5.637 1.00 78.56 82 LYS A N 1
ATOM 700 C CA . LYS A 1 82 ? -12.491 12.458 7.010 1.00 78.56 82 LYS A CA 1
ATOM 701 C C . LYS A 1 82 ? -13.250 13.785 7.074 1.00 78.56 82 LYS A C 1
ATOM 703 O O . LYS A 1 82 ? -13.976 14.002 8.042 1.00 78.56 82 LYS A O 1
ATOM 708 N N . LYS A 1 83 ? -13.113 14.655 6.065 1.00 75.50 83 LYS A N 1
ATOM 709 C CA . LYS A 1 83 ? -13.855 15.924 5.978 1.00 75.50 83 LYS A CA 1
ATOM 710 C C . LYS A 1 83 ? -15.370 15.706 5.897 1.00 75.50 83 LYS A C 1
ATOM 712 O O . LYS A 1 83 ? -16.117 16.489 6.473 1.00 75.50 83 LYS A O 1
ATOM 717 N N . TYR A 1 84 ? -15.811 14.653 5.212 1.00 73.06 84 TYR A N 1
ATOM 718 C CA . TYR A 1 84 ? -17.229 14.396 4.931 1.00 73.06 84 TYR A CA 1
ATOM 719 C C . TYR A 1 84 ? -17.843 13.308 5.820 1.00 73.06 84 TYR A C 1
ATOM 721 O O . TYR A 1 84 ? -19.050 13.304 6.041 1.00 73.06 84 TYR A O 1
ATOM 729 N N . PHE A 1 85 ? -17.022 12.408 6.361 1.00 74.50 85 PHE A N 1
ATOM 730 C CA . PHE A 1 85 ? -17.467 11.206 7.071 1.00 74.50 85 PHE A CA 1
ATOM 731 C C . PHE A 1 85 ? -16.828 11.068 8.456 1.00 74.50 85 PHE A C 1
ATOM 733 O O . PHE A 1 85 ? -16.627 9.964 8.952 1.00 74.50 85 PHE A O 1
ATOM 740 N N . SER A 1 86 ? -16.507 12.181 9.116 1.00 76.00 86 SER A N 1
ATOM 741 C CA . SER A 1 86 ? -15.869 12.187 10.442 1.00 76.00 86 SER A CA 1
ATOM 742 C C . SER A 1 86 ? -16.627 11.363 11.494 1.00 76.00 86 SER A C 1
ATOM 744 O O . SER A 1 86 ? -15.992 10.692 12.303 1.00 76.00 86 SER A O 1
ATOM 746 N N . ALA A 1 87 ? -17.964 11.335 11.441 1.00 76.25 87 ALA A N 1
ATOM 747 C CA . ALA A 1 87 ? -18.808 10.530 12.330 1.00 76.25 87 ALA A CA 1
ATOM 748 C C . ALA A 1 87 ? -18.549 9.014 12.216 1.00 76.25 87 ALA A C 1
ATOM 750 O O . ALA A 1 87 ? -18.811 8.261 13.153 1.00 76.25 87 ALA A O 1
ATOM 751 N N . ASN A 1 88 ? -18.003 8.555 11.087 1.00 77.69 88 ASN A N 1
ATOM 752 C CA . ASN A 1 88 ? -17.663 7.153 10.851 1.00 77.69 88 ASN A CA 1
ATOM 753 C C . ASN A 1 88 ? -16.440 6.710 11.672 1.00 77.69 88 ASN A C 1
ATOM 755 O O . ASN A 1 88 ? -16.245 5.514 11.867 1.00 77.69 88 ASN A O 1
ATOM 759 N N . LEU A 1 89 ? -15.655 7.661 12.191 1.00 76.62 89 LEU A N 1
ATOM 760 C CA . LEU A 1 89 ? -14.438 7.420 12.971 1.00 76.62 89 LEU A CA 1
ATOM 761 C C . LEU A 1 89 ? -14.695 7.257 14.479 1.00 76.62 89 LEU A C 1
ATOM 763 O O . LEU A 1 89 ? -13.750 7.046 15.236 1.00 76.62 89 LEU A O 1
ATOM 767 N N . ASN A 1 90 ? -15.953 7.347 14.925 1.00 80.88 90 ASN A N 1
ATOM 768 C CA . ASN A 1 90 ? -16.326 7.186 16.337 1.00 80.88 90 ASN A CA 1
ATOM 769 C C . ASN A 1 90 ? -16.189 5.739 16.830 1.00 80.88 90 ASN A C 1
ATOM 771 O O . ASN A 1 90 ? -16.136 5.485 18.032 1.00 80.88 90 ASN A O 1
ATOM 775 N N . THR A 1 91 ? -16.148 4.779 15.910 1.00 80.69 91 THR A N 1
ATOM 776 C CA . THR A 1 91 ? -15.953 3.365 16.216 1.00 80.69 91 THR A CA 1
ATOM 777 C C . THR A 1 91 ? -15.014 2.772 15.184 1.00 80.69 91 THR A C 1
ATOM 779 O O . THR A 1 91 ? -15.170 2.994 13.984 1.00 80.69 91 THR A O 1
ATOM 782 N N . VAL A 1 92 ? -14.029 2.025 15.667 1.00 84.75 92 VAL A N 1
ATOM 783 C CA . VAL A 1 92 ? -13.010 1.387 14.840 1.00 84.75 92 VAL A CA 1
ATOM 784 C C . VAL A 1 92 ? -12.895 -0.079 15.221 1.00 84.75 92 VAL A C 1
ATOM 786 O O . VAL A 1 92 ? -12.974 -0.430 16.398 1.00 84.75 92 VAL A O 1
ATOM 789 N N . SER A 1 93 ? -12.705 -0.928 14.220 1.00 87.19 93 SER A N 1
ATOM 790 C CA . SER A 1 93 ? -12.377 -2.339 14.417 1.00 87.19 93 SER A CA 1
ATOM 791 C C . SER A 1 93 ? -10.872 -2.511 14.287 1.00 87.19 93 SER A C 1
ATOM 793 O O . SER A 1 93 ? -10.267 -1.944 13.377 1.00 87.19 93 SER A O 1
ATOM 795 N N . VAL A 1 94 ? -10.265 -3.273 15.196 1.00 86.81 94 VAL A N 1
ATOM 796 C CA . VAL A 1 94 ? -8.835 -3.591 15.155 1.00 86.81 94 VAL A CA 1
ATOM 797 C C . VAL A 1 94 ? -8.674 -5.093 15.043 1.00 86.81 94 VAL A C 1
ATOM 799 O O . VAL A 1 94 ? -9.218 -5.824 15.866 1.00 86.81 94 VAL A O 1
ATOM 802 N N . ASP A 1 95 ? -7.890 -5.530 14.067 1.00 86.19 95 ASP A N 1
ATOM 803 C CA . ASP A 1 95 ? -7.513 -6.931 13.920 1.00 86.19 95 ASP A CA 1
ATOM 804 C C . ASP A 1 95 ? -6.023 -7.066 13.585 1.00 86.19 95 ASP A C 1
ATOM 806 O O . ASP A 1 95 ? -5.384 -6.140 13.073 1.00 86.19 95 ASP A O 1
ATOM 810 N N . GLY A 1 96 ? -5.450 -8.214 13.934 1.00 84.19 96 GLY A N 1
ATOM 811 C CA . GLY A 1 96 ? -4.045 -8.539 13.749 1.00 84.19 96 GLY A CA 1
ATOM 812 C C . GLY A 1 96 ? -3.876 -9.838 12.981 1.00 84.19 96 GLY A C 1
ATOM 813 O O . GLY A 1 96 ? -4.381 -10.876 13.389 1.00 84.19 96 GLY A O 1
ATOM 814 N N . THR A 1 97 ? -3.090 -9.821 11.906 1.00 83.81 97 THR A N 1
ATOM 815 C CA . THR A 1 97 ? -2.767 -11.035 11.146 1.00 83.81 97 THR A CA 1
ATOM 816 C C . THR A 1 97 ? -1.281 -11.372 11.192 1.00 83.81 97 THR A C 1
ATOM 818 O O . THR A 1 97 ? -0.418 -10.493 11.270 1.00 83.81 97 THR A O 1
ATOM 821 N N . PHE A 1 98 ? -0.966 -12.667 11.139 1.00 81.62 98 PHE A N 1
ATOM 822 C CA . PHE A 1 98 ? 0.404 -13.170 11.102 1.00 81.62 98 PHE A CA 1
ATOM 823 C C . PHE A 1 98 ? 0.835 -13.472 9.666 1.00 81.62 98 PHE A C 1
ATOM 825 O O . PHE A 1 98 ? 0.268 -14.329 8.987 1.00 81.62 98 PHE A O 1
ATOM 832 N N . VAL A 1 99 ? 1.932 -12.850 9.239 1.00 78.81 99 VAL A N 1
ATOM 833 C CA . VAL A 1 99 ? 2.546 -13.077 7.929 1.00 78.81 99 VAL A CA 1
ATOM 834 C C . VAL A 1 99 ? 3.842 -13.864 8.104 1.00 78.81 99 VAL A C 1
ATOM 836 O O . VAL A 1 99 ? 4.775 -13.445 8.796 1.00 78.81 99 VAL A O 1
ATOM 839 N N . LYS A 1 100 ? 3.920 -15.041 7.471 1.00 74.81 100 LYS A N 1
ATOM 840 C CA . LYS A 1 100 ? 5.087 -15.931 7.568 1.00 74.81 100 LYS A CA 1
ATOM 841 C C . LYS A 1 100 ? 6.291 -15.333 6.832 1.00 74.81 100 LYS A C 1
ATOM 843 O O . LYS A 1 100 ? 6.254 -15.116 5.624 1.00 74.81 100 LYS A O 1
ATOM 848 N N . ALA A 1 101 ? 7.421 -15.201 7.523 1.00 70.12 101 ALA A N 1
ATOM 849 C CA . ALA A 1 101 ? 8.654 -14.652 6.960 1.00 70.12 101 ALA A CA 1
ATOM 850 C C . ALA A 1 101 ? 9.654 -15.766 6.579 1.00 70.12 101 ALA A C 1
ATOM 852 O O . ALA A 1 101 ? 10.729 -15.890 7.160 1.00 70.12 101 ALA A O 1
ATOM 853 N N . VAL A 1 102 ? 9.300 -16.582 5.575 1.00 62.53 102 VAL A N 1
ATOM 854 C CA . VAL A 1 102 ? 10.020 -17.832 5.217 1.00 62.53 102 VAL A CA 1
ATOM 855 C C . VAL A 1 102 ? 11.515 -17.640 4.912 1.00 62.53 102 VAL A C 1
ATOM 857 O O . VAL A 1 102 ? 12.326 -18.444 5.351 1.00 62.53 102 VAL A O 1
ATOM 860 N N . LYS A 1 103 ? 11.894 -16.574 4.197 1.00 61.91 103 LYS A N 1
ATOM 861 C CA . LYS A 1 103 ? 13.284 -16.256 3.814 1.00 61.91 103 LYS A CA 1
ATOM 862 C C . LYS A 1 103 ? 13.973 -15.228 4.728 1.00 61.91 103 LYS A C 1
ATOM 864 O O . LYS A 1 103 ? 14.858 -14.518 4.271 1.00 61.91 103 LYS A O 1
ATOM 869 N N . GLY A 1 104 ? 13.543 -15.062 5.980 1.00 60.09 104 GLY A N 1
ATOM 870 C CA . GLY A 1 104 ? 14.183 -14.079 6.867 1.00 60.09 104 GLY A CA 1
ATOM 871 C C . GLY A 1 104 ? 13.850 -12.615 6.523 1.00 60.09 104 GLY A C 1
ATOM 872 O O . GLY A 1 104 ? 12.909 -12.372 5.754 1.00 60.09 104 GLY A O 1
ATOM 873 N N . GLY A 1 105 ? 14.561 -11.676 7.163 1.00 61.34 105 GLY A N 1
ATOM 874 C CA . GLY A 1 105 ? 14.223 -10.248 7.226 1.00 61.34 105 GLY A CA 1
ATOM 875 C C . GLY A 1 105 ? 14.370 -9.624 8.636 1.00 61.34 105 GLY A C 1
ATOM 876 O O . GLY A 1 105 ? 14.558 -10.355 9.608 1.00 61.34 105 GLY A O 1
ATOM 877 N N . ALA A 1 106 ? 14.282 -8.299 8.769 1.00 54.53 106 ALA A N 1
ATOM 878 C CA . ALA A 1 106 ? 14.183 -7.587 10.044 1.00 54.53 106 ALA A CA 1
ATOM 879 C C . ALA A 1 106 ? 12.769 -7.625 10.614 1.00 54.53 106 ALA A C 1
ATOM 881 O O . ALA A 1 106 ? 11.792 -7.897 9.923 1.00 54.53 106 ALA A O 1
ATOM 882 N N . MET A 1 107 ? 12.675 -7.361 11.919 1.00 60.66 107 MET A N 1
ATOM 883 C CA . MET A 1 107 ? 11.435 -7.477 12.695 1.00 60.66 107 MET A CA 1
ATOM 884 C C . MET A 1 107 ? 10.748 -8.835 12.508 1.00 60.66 107 MET A C 1
ATOM 886 O O . MET A 1 107 ? 9.528 -8.945 12.400 1.00 60.66 107 MET A O 1
ATOM 890 N N . ILE A 1 108 ? 11.556 -9.895 12.485 1.00 62.91 108 ILE A N 1
ATOM 891 C CA . ILE A 1 108 ? 11.063 -11.265 12.548 1.00 62.91 108 ILE A CA 1
ATOM 892 C C . ILE A 1 108 ? 10.958 -11.688 13.999 1.00 62.91 108 ILE A C 1
ATOM 894 O O . ILE A 1 108 ? 11.954 -11.778 14.719 1.00 62.91 108 ILE A O 1
ATOM 898 N N . GLY A 1 109 ? 9.736 -12.016 14.394 1.00 59.81 109 GLY A N 1
ATOM 899 C CA . GLY A 1 109 ? 9.480 -12.729 15.629 1.00 59.81 109 GLY A CA 1
ATOM 900 C C . GLY A 1 109 ? 9.634 -14.222 15.423 1.00 59.81 109 GLY A C 1
ATOM 901 O O . GLY A 1 109 ? 9.182 -14.769 14.415 1.00 59.81 109 GLY A O 1
ATOM 902 N N . LYS A 1 110 ? 10.267 -14.890 16.383 1.00 67.69 110 LYS A N 1
ATOM 903 C CA . LYS A 1 110 ? 10.235 -16.343 16.514 1.00 67.69 110 LYS A CA 1
ATOM 904 C C . LYS A 1 110 ? 9.043 -16.685 17.407 1.00 67.69 110 LYS A C 1
ATOM 906 O O . LYS A 1 110 ? 9.092 -16.459 18.610 1.00 67.69 110 LYS A O 1
ATOM 911 N N . THR A 1 111 ? 7.981 -17.244 16.835 1.00 64.06 111 THR A N 1
ATOM 912 C CA . THR A 1 111 ? 6.948 -17.905 17.644 1.00 64.06 111 THR A CA 1
ATOM 913 C C . THR A 1 111 ? 7.346 -19.360 17.893 1.00 64.06 111 THR A C 1
ATOM 915 O O . THR A 1 111 ? 8.290 -19.858 17.274 1.00 64.06 111 THR A O 1
ATOM 918 N N . LYS A 1 112 ? 6.608 -20.068 18.761 1.00 61.75 112 LYS A N 1
ATOM 919 C CA . LYS A 1 112 ? 6.825 -21.504 19.026 1.00 61.75 112 LYS A CA 1
ATOM 920 C C . LYS A 1 112 ? 6.842 -22.361 17.751 1.00 61.75 112 LYS A C 1
ATOM 922 O O . LYS A 1 112 ? 7.475 -23.406 17.745 1.00 61.75 112 LYS A O 1
ATOM 927 N N . ILE A 1 113 ? 6.156 -21.928 16.687 1.00 63.34 113 ILE A N 1
ATOM 928 C CA . ILE A 1 113 ? 5.930 -22.735 15.479 1.00 63.34 113 ILE A CA 1
ATOM 929 C C . ILE A 1 113 ? 6.595 -22.110 14.244 1.00 63.34 113 ILE A C 1
ATOM 931 O O . ILE A 1 113 ? 7.074 -22.831 13.369 1.00 63.34 113 ILE A O 1
ATOM 935 N N . ARG A 1 114 ? 6.603 -20.774 14.100 1.00 70.81 114 ARG A N 1
ATOM 936 C CA . ARG A 1 114 ? 7.038 -20.111 12.854 1.00 70.81 114 ARG A CA 1
ATOM 937 C C . ARG A 1 114 ? 7.719 -18.765 13.092 1.00 70.81 114 ARG A C 1
ATOM 939 O O . ARG A 1 114 ? 7.422 -18.037 14.032 1.00 70.81 114 ARG A O 1
ATOM 946 N N . LYS A 1 115 ? 8.592 -18.399 12.154 1.00 77.12 115 LYS A N 1
ATOM 947 C CA . LYS A 1 115 ? 9.133 -17.043 12.021 1.00 77.12 115 LYS A CA 1
ATOM 948 C C . LYS A 1 115 ? 8.167 -16.170 11.225 1.00 77.12 115 LYS A C 1
ATOM 950 O O . LYS A 1 115 ? 7.725 -16.580 10.146 1.00 77.12 115 LYS A O 1
ATOM 955 N N . GLY A 1 116 ? 7.855 -14.982 11.723 1.00 76.12 116 GLY A N 1
ATOM 956 C CA . GLY A 1 116 ? 6.971 -14.066 11.010 1.00 76.12 116 GLY A CA 1
ATOM 957 C C . GLY A 1 116 ? 6.804 -12.712 11.668 1.00 76.12 116 GLY A C 1
ATOM 958 O O . GLY A 1 116 ? 7.543 -12.342 12.583 1.00 76.12 116 GLY A O 1
ATOM 959 N N . THR A 1 117 ? 5.816 -11.996 11.164 1.00 76.00 117 THR A N 1
ATOM 960 C CA . THR A 1 117 ? 5.531 -10.596 11.470 1.00 76.00 117 THR A CA 1
ATOM 961 C C . THR A 1 117 ? 4.039 -10.464 11.723 1.00 76.00 117 THR A C 1
ATOM 963 O O . THR A 1 117 ? 3.249 -11.196 11.125 1.00 76.00 117 THR A O 1
ATOM 966 N N . LYS A 1 118 ? 3.658 -9.563 12.624 1.00 81.88 118 LYS A N 1
ATOM 967 C CA . LYS A 1 118 ? 2.261 -9.221 12.877 1.00 81.88 118 LYS A CA 1
ATOM 968 C C . LYS A 1 118 ? 1.923 -7.923 12.170 1.00 81.88 118 LYS A C 1
ATOM 970 O O . LYS A 1 118 ? 2.658 -6.945 12.285 1.00 81.88 118 LYS A O 1
ATOM 975 N N . VAL A 1 119 ? 0.813 -7.936 11.449 1.00 82.62 119 VAL A N 1
ATOM 976 C CA . VAL A 1 119 ? 0.227 -6.773 10.790 1.00 82.62 119 VAL A CA 1
ATOM 977 C C . VAL A 1 119 ? -1.063 -6.461 11.529 1.00 82.62 119 VAL A C 1
ATOM 979 O O . VAL A 1 119 ? -2.022 -7.217 11.434 1.00 82.62 119 VAL A O 1
ATOM 982 N N . MET A 1 120 ? -1.059 -5.370 12.282 1.00 83.44 120 MET A N 1
ATOM 983 C CA . MET A 1 120 ? -2.217 -4.831 12.981 1.00 83.44 120 MET A CA 1
ATOM 984 C C . MET A 1 120 ? -2.856 -3.754 12.111 1.00 83.44 120 MET A C 1
ATOM 986 O O . MET A 1 120 ? -2.185 -2.799 11.708 1.00 83.44 120 MET A O 1
ATOM 990 N N . GLN A 1 121 ? -4.146 -3.893 11.839 1.00 85.44 121 GLN A N 1
ATOM 991 C CA . GLN A 1 121 ? -4.925 -2.928 11.076 1.00 85.44 121 GLN A CA 1
ATOM 992 C C . GLN A 1 121 ? -6.081 -2.422 11.917 1.00 85.44 121 GLN A C 1
ATOM 994 O O . GLN A 1 121 ? -6.746 -3.188 12.608 1.00 85.44 121 GLN A O 1
ATOM 999 N N . MET A 1 122 ? -6.313 -1.119 11.839 1.00 84.44 122 MET A N 1
ATOM 1000 C CA . MET A 1 122 ? -7.472 -0.461 12.412 1.00 84.44 122 MET A CA 1
ATOM 1001 C C . MET A 1 122 ? -8.272 0.161 11.284 1.00 84.44 122 MET A C 1
ATOM 1003 O O . MET A 1 122 ? -7.728 0.977 10.539 1.00 84.44 122 MET A O 1
ATOM 1007 N N . VAL A 1 123 ? -9.542 -0.205 11.176 1.00 84.62 123 VAL A N 1
ATOM 1008 C CA . VAL A 1 123 ? -10.450 0.285 10.138 1.00 84.62 123 VAL A CA 1
ATOM 1009 C C . VAL A 1 123 ? -11.682 0.933 10.753 1.00 84.62 123 VAL A C 1
ATOM 1011 O O . VAL A 1 123 ? -12.079 0.591 11.868 1.00 84.62 123 VAL A O 1
ATOM 1014 N N . ASP A 1 124 ? -12.279 1.883 10.043 1.00 85.44 124 ASP A N 1
ATOM 1015 C CA . ASP A 1 124 ? -13.552 2.482 10.440 1.00 85.44 124 ASP A CA 1
ATOM 1016 C C . ASP A 1 124 ? -14.744 1.573 10.086 1.00 85.44 124 ASP A C 1
ATOM 1018 O O . ASP A 1 124 ? -14.572 0.473 9.552 1.00 85.44 124 ASP A O 1
ATOM 1022 N N . LYS A 1 125 ? -15.975 2.024 10.363 1.00 83.06 125 LYS A N 1
ATOM 1023 C CA . LYS A 1 125 ? -17.188 1.252 10.024 1.00 83.06 125 LYS A CA 1
ATOM 1024 C C . LYS A 1 125 ? -17.358 0.989 8.523 1.00 83.06 125 LYS A C 1
ATOM 1026 O O . LYS A 1 125 ? -18.099 0.093 8.133 1.00 83.06 125 LYS A O 1
ATOM 1031 N N . GLU A 1 126 ? -16.679 1.766 7.683 1.00 79.12 126 GLU A N 1
ATOM 1032 C CA . GLU A 1 126 ? -16.688 1.605 6.239 1.00 79.12 126 GLU A CA 1
ATOM 1033 C C . GLU A 1 126 ? -15.528 0.716 5.745 1.00 79.12 126 GLU A C 1
ATOM 1035 O O . GLU A 1 126 ? -15.404 0.485 4.540 1.00 79.12 126 GLU A O 1
ATOM 1040 N N . GLY A 1 127 ? -14.702 0.171 6.640 1.00 78.06 127 GLY A N 1
ATOM 1041 C CA . GLY A 1 127 ? -13.561 -0.670 6.281 1.00 78.06 127 GLY A CA 1
ATOM 1042 C C . GLY A 1 127 ? -12.370 0.113 5.719 1.00 78.06 127 GLY A C 1
ATOM 1043 O O . GLY A 1 127 ? -11.460 -0.492 5.147 1.00 78.06 127 GLY A O 1
ATOM 1044 N N . LEU A 1 128 ? -12.351 1.442 5.859 1.00 82.56 128 LEU A N 1
ATOM 1045 C CA . LEU A 1 128 ? -11.207 2.259 5.463 1.00 82.56 128 LEU A CA 1
ATOM 1046 C C . LEU A 1 128 ? -10.129 2.209 6.537 1.00 82.56 128 LEU A C 1
ATOM 1048 O O . LEU A 1 128 ? -10.413 2.344 7.725 1.00 82.56 128 LEU A O 1
ATOM 1052 N N . LEU A 1 129 ? -8.878 2.049 6.112 1.00 82.12 129 LEU A N 1
ATOM 1053 C CA . LEU A 1 129 ? -7.727 2.007 7.005 1.00 82.12 129 LEU A CA 1
ATOM 1054 C C . LEU A 1 129 ? -7.537 3.342 7.717 1.00 82.12 129 LEU A C 1
ATOM 1056 O O . LEU A 1 129 ? -7.297 4.377 7.099 1.00 82.12 129 LEU A O 1
ATOM 1060 N N . VAL A 1 130 ? -7.587 3.278 9.036 1.00 83.38 130 VAL A N 1
ATOM 1061 C CA . VAL A 1 130 ? -7.348 4.396 9.940 1.00 83.38 130 VAL A CA 1
ATOM 1062 C C . VAL A 1 130 ? -5.918 4.354 10.480 1.00 83.38 130 VAL A C 1
ATOM 1064 O O . VAL A 1 130 ? -5.269 5.388 10.608 1.00 83.38 130 VAL A O 1
ATOM 1067 N N . SER A 1 131 ? -5.410 3.163 10.809 1.00 80.00 131 SER A N 1
ATOM 1068 C CA . SER A 1 131 ? -4.043 2.971 11.306 1.00 80.00 131 SER A CA 1
ATOM 1069 C C . SER A 1 131 ? -3.509 1.604 10.895 1.00 80.00 131 SER A C 1
ATOM 1071 O O . SER A 1 131 ? -4.227 0.606 10.947 1.00 80.00 131 SER A O 1
ATOM 1073 N N . LEU A 1 132 ? -2.234 1.566 10.514 1.00 80.50 132 LEU A N 1
ATOM 1074 C CA . LEU A 1 132 ? -1.497 0.355 10.173 1.00 80.50 132 LEU A CA 1
ATOM 1075 C C . LEU A 1 132 ? -0.252 0.280 11.049 1.00 80.50 132 LEU A C 1
ATOM 1077 O O . LEU A 1 132 ? 0.548 1.218 11.097 1.00 80.50 132 LEU A O 1
ATOM 1081 N N . HIS A 1 133 ? -0.075 -0.846 11.731 1.00 79.19 133 HIS A N 1
ATOM 1082 C CA . HIS A 1 133 ? 1.104 -1.106 12.538 1.00 79.19 133 HIS A CA 1
ATOM 1083 C C . HIS A 1 133 ? 1.650 -2.497 12.249 1.00 79.19 133 HIS A C 1
ATOM 1085 O O . HIS A 1 133 ? 0.942 -3.493 12.334 1.00 79.19 133 HIS A O 1
ATOM 1091 N N . ILE A 1 134 ? 2.931 -2.566 11.914 1.00 72.94 134 ILE A N 1
ATOM 1092 C CA . ILE A 1 134 ? 3.625 -3.814 11.620 1.00 72.94 134 ILE A CA 1
ATOM 1093 C C . ILE A 1 134 ? 4.739 -3.963 12.654 1.00 72.94 134 ILE A C 1
ATOM 1095 O O . ILE A 1 134 ? 5.514 -3.028 12.858 1.00 72.94 134 ILE A O 1
ATOM 1099 N N . ASP A 1 135 ? 4.799 -5.113 13.324 1.00 73.94 135 ASP A N 1
ATOM 1100 C CA . ASP A 1 135 ? 5.811 -5.416 14.343 1.00 73.94 135 ASP A CA 1
ATOM 1101 C C . ASP A 1 135 ? 6.235 -6.895 14.242 1.00 73.94 135 ASP A C 1
ATOM 1103 O O . ASP A 1 135 ? 5.609 -7.723 13.570 1.00 73.94 135 ASP A O 1
ATOM 1107 N N . SER A 1 136 ? 7.315 -7.244 14.933 1.00 75.75 136 SER A N 1
ATOM 1108 C CA . SER A 1 136 ? 7.738 -8.623 15.152 1.00 75.75 136 SER A CA 1
ATOM 1109 C C . SER A 1 136 ? 6.582 -9.490 15.645 1.00 75.75 136 SER A C 1
ATOM 1111 O O . SER A 1 136 ? 5.722 -9.040 16.393 1.00 75.75 136 SER A O 1
ATOM 1113 N N . ALA A 1 137 ? 6.569 -10.771 15.279 1.00 75.25 137 ALA A N 1
ATOM 1114 C CA . ALA A 1 137 ? 5.559 -11.691 15.791 1.00 75.25 137 ALA A CA 1
ATOM 1115 C C . ALA A 1 137 ? 5.753 -12.129 17.255 1.00 75.25 137 ALA A C 1
ATOM 1117 O O . ALA A 1 137 ? 4.947 -12.916 17.750 1.00 75.25 137 ALA A O 1
ATOM 1118 N N . ASN A 1 138 ? 6.796 -11.653 17.945 1.00 75.00 138 ASN A N 1
ATOM 1119 C CA . ASN A 1 138 ? 7.049 -12.004 19.347 1.00 75.00 138 ASN A CA 1
ATOM 1120 C C . ASN A 1 138 ? 6.003 -11.435 20.325 1.00 75.00 138 ASN A C 1
ATOM 1122 O O . ASN A 1 138 ? 5.551 -12.181 21.193 1.00 75.00 138 ASN A O 1
ATOM 1126 N N . PRO A 1 139 ? 5.617 -10.144 20.260 1.00 74.88 139 PRO A N 1
ATOM 1127 C CA . PRO A 1 139 ? 4.687 -9.574 21.225 1.00 74.88 139 PRO A CA 1
ATOM 1128 C C . PRO A 1 139 ? 3.257 -10.104 21.038 1.00 74.88 139 PRO A C 1
ATOM 1130 O O . PRO A 1 139 ? 2.782 -10.337 19.921 1.00 74.88 139 PRO A O 1
ATOM 1133 N N . HIS A 1 140 ? 2.529 -10.246 22.147 1.00 72.69 140 HIS A N 1
ATOM 1134 C CA . HIS A 1 140 ? 1.082 -10.472 22.117 1.00 72.69 140 HIS A CA 1
ATOM 1135 C C . HIS A 1 140 ? 0.361 -9.271 21.489 1.00 72.69 140 HIS A C 1
ATOM 1137 O O . HIS A 1 140 ? 0.772 -8.129 21.705 1.00 72.69 140 HIS A O 1
ATOM 1143 N N . GLU A 1 141 ? -0.725 -9.516 20.747 1.00 69.94 141 GLU A N 1
ATOM 1144 C CA . GLU A 1 141 ? -1.498 -8.453 20.080 1.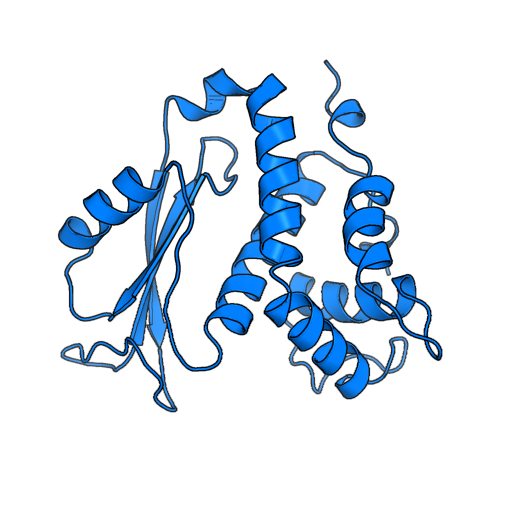00 69.94 141 GLU A CA 1
ATOM 1145 C C . GLU A 1 141 ? -2.002 -7.384 21.051 1.00 69.94 141 GLU A C 1
ATOM 1147 O O . GLU A 1 141 ? -1.964 -6.205 20.718 1.00 69.94 141 GLU A O 1
ATOM 1152 N N . SER A 1 142 ? -2.361 -7.748 22.285 1.00 75.75 142 SER A N 1
ATOM 1153 C CA . SER A 1 142 ? -2.763 -6.788 23.323 1.00 75.75 142 SER A CA 1
ATOM 1154 C C . SER A 1 142 ? -1.694 -5.722 23.611 1.00 75.75 142 SER A C 1
ATOM 1156 O O . SER A 1 142 ? -2.023 -4.566 23.874 1.00 75.75 142 SER A O 1
ATOM 1158 N N . ARG A 1 143 ? -0.402 -6.065 23.485 1.00 74.44 143 ARG A N 1
ATOM 1159 C CA . ARG A 1 143 ? 0.717 -5.112 23.621 1.00 74.44 143 ARG A CA 1
ATOM 1160 C C . ARG A 1 143 ? 0.912 -4.247 22.372 1.00 74.44 143 ARG A C 1
ATOM 1162 O O . ARG A 1 143 ? 1.470 -3.155 22.471 1.00 74.44 143 ARG A O 1
ATOM 1169 N N . LEU A 1 144 ? 0.472 -4.723 21.208 1.00 70.31 144 LEU A N 1
ATOM 1170 C CA . LEU A 1 144 ? 0.542 -4.004 19.931 1.00 70.31 144 LEU A CA 1
ATOM 1171 C C . LEU A 1 144 ? -0.669 -3.089 19.715 1.00 70.31 144 LEU A C 1
ATOM 1173 O O . LEU A 1 144 ? -0.544 -2.057 19.054 1.00 70.31 144 LEU A O 1
ATOM 1177 N N . LEU A 1 145 ? -1.814 -3.410 20.319 1.00 72.50 145 LEU A N 1
ATOM 1178 C CA . LEU A 1 145 ? -3.042 -2.622 20.249 1.00 72.50 145 LEU A CA 1
ATOM 1179 C C . LEU A 1 145 ? -2.800 -1.171 20.681 1.00 72.50 145 LEU A C 1
ATOM 1181 O O . LEU A 1 145 ? -3.087 -0.243 19.929 1.00 72.50 145 LEU A O 1
ATOM 1185 N N . MET A 1 146 ? -2.164 -0.963 21.837 1.00 72.06 146 MET A N 1
ATOM 1186 C CA . MET A 1 146 ? -1.885 0.389 22.336 1.00 72.06 146 MET A CA 1
ATOM 1187 C C . MET A 1 146 ? -0.938 1.184 21.430 1.00 72.06 146 MET A C 1
ATOM 1189 O O . MET A 1 146 ? -1.078 2.401 21.327 1.00 72.06 146 MET A O 1
ATOM 1193 N N . LYS A 1 147 ? 0.006 0.525 20.744 1.00 68.62 147 LYS A N 1
ATOM 1194 C CA . LYS A 1 147 ? 0.857 1.183 19.738 1.00 68.62 147 LYS A CA 1
ATOM 1195 C C . LYS A 1 147 ? 0.050 1.560 18.493 1.00 68.62 147 LYS A C 1
ATOM 1197 O O . LYS A 1 147 ? 0.201 2.662 17.977 1.00 68.62 147 LYS A O 1
ATOM 1202 N N . THR A 1 148 ? -0.838 0.669 18.058 1.00 60.50 148 THR A N 1
ATOM 1203 C CA . THR A 1 148 ? -1.724 0.864 16.898 1.00 60.50 148 THR A CA 1
ATOM 1204 C C . THR A 1 148 ? -2.667 2.050 17.117 1.00 60.50 148 THR A C 1
ATOM 1206 O O . THR A 1 148 ? -2.797 2.896 16.232 1.00 60.50 148 THR A O 1
ATOM 1209 N N . ILE A 1 149 ? -3.227 2.168 18.327 1.00 68.19 149 ILE A N 1
ATOM 1210 C CA . ILE A 1 149 ? -4.062 3.299 18.758 1.00 68.19 149 ILE A CA 1
ATOM 1211 C C . ILE A 1 149 ? -3.235 4.593 18.838 1.00 68.19 149 ILE A C 1
ATOM 1213 O O . ILE A 1 149 ? -3.637 5.619 18.293 1.00 68.19 149 ILE A O 1
ATOM 1217 N N . LYS A 1 150 ? -2.052 4.569 19.472 1.00 64.56 150 LYS A N 1
ATOM 1218 C CA . LYS A 1 150 ? -1.190 5.763 19.608 1.00 64.56 150 LYS A CA 1
ATOM 1219 C C . LYS A 1 150 ? -0.684 6.306 18.263 1.00 64.56 150 LYS A C 1
ATOM 1221 O O . LYS A 1 150 ? -0.456 7.508 18.146 1.00 64.56 150 LYS A O 1
ATOM 1226 N N . ASN A 1 151 ? -0.566 5.459 17.240 1.00 62.50 151 ASN A N 1
ATOM 1227 C CA . ASN A 1 151 ? -0.162 5.851 15.887 1.00 62.50 151 ASN A CA 1
ATOM 1228 C C . ASN A 1 151 ? -1.284 6.499 15.048 1.00 62.50 151 ASN A C 1
ATOM 1230 O O . ASN A 1 151 ? -1.024 6.873 13.907 1.00 62.50 151 ASN A O 1
ATOM 1234 N N . TYR A 1 152 ? -2.486 6.728 15.603 1.00 49.97 152 TYR A N 1
ATOM 1235 C CA . TYR A 1 152 ? -3.637 7.361 14.923 1.00 49.97 152 TYR A CA 1
ATOM 1236 C C . TYR A 1 152 ? -3.329 8.710 14.233 1.00 49.97 152 TYR A C 1
ATOM 1238 O O . TYR A 1 152 ? -4.091 9.167 13.385 1.00 49.97 152 TYR A O 1
ATOM 1246 N N . ARG A 1 153 ? -2.211 9.371 14.574 1.00 41.12 153 ARG A N 1
ATOM 1247 C CA . ARG A 1 153 ? -1.786 10.646 13.965 1.00 41.12 153 ARG A CA 1
ATOM 1248 C C . ARG A 1 153 ? -0.559 10.569 13.049 1.00 41.12 153 ARG A C 1
ATOM 1250 O O . ARG A 1 153 ? -0.321 11.533 12.329 1.00 41.12 153 ARG A O 1
ATOM 1257 N N . LYS A 1 154 ? 0.222 9.483 13.060 1.00 40.72 154 LYS A N 1
ATOM 1258 C CA . LYS A 1 154 ? 1.415 9.314 12.208 1.00 40.72 154 LYS A CA 1
ATOM 1259 C C . LYS A 1 154 ? 1.667 7.832 11.955 1.00 40.72 154 LYS A C 1
ATOM 1261 O O . LYS A 1 154 ? 1.948 7.083 12.888 1.00 40.72 154 LYS A O 1
ATOM 1266 N N . VAL A 1 155 ? 1.635 7.428 10.688 1.00 40.44 155 VAL A N 1
ATOM 1267 C CA . VAL A 1 155 ? 1.957 6.053 10.306 1.00 40.44 155 VAL A CA 1
ATOM 1268 C C . VAL A 1 155 ? 3.470 5.914 10.200 1.00 40.44 155 VAL A C 1
ATOM 1270 O O . VAL A 1 155 ? 4.088 6.485 9.304 1.00 40.44 155 VAL A O 1
ATOM 1273 N N . ASN A 1 156 ? 4.066 5.165 11.123 1.00 36.53 156 ASN A N 1
ATOM 1274 C CA . ASN A 1 156 ? 5.471 4.776 11.084 1.00 36.53 156 ASN A CA 1
ATOM 1275 C C . ASN A 1 156 ? 5.561 3.252 11.103 1.00 36.53 156 ASN A C 1
ATOM 1277 O O . ASN A 1 156 ? 5.095 2.605 12.043 1.00 36.53 156 ASN A O 1
ATOM 1281 N N . ILE A 1 157 ? 6.182 2.701 10.066 1.00 41.03 157 ILE A N 1
ATOM 1282 C CA . ILE A 1 157 ? 6.383 1.268 9.868 1.00 41.03 157 ILE A CA 1
ATOM 1283 C C . ILE A 1 157 ? 7.884 1.019 9.697 1.00 41.03 157 ILE A C 1
ATOM 1285 O O . ILE A 1 157 ? 8.600 1.803 9.074 1.00 41.03 157 ILE A O 1
ATOM 1289 N N . ARG A 1 158 ? 8.375 -0.062 10.306 1.00 39.66 158 ARG A N 1
ATOM 1290 C CA . ARG A 1 158 ? 9.731 -0.597 10.131 1.00 39.66 158 ARG A CA 1
ATOM 1291 C C . ARG A 1 158 ? 9.598 -2.120 9.956 1.00 39.66 158 ARG A C 1
ATOM 1293 O O . ARG A 1 158 ? 8.807 -2.739 10.651 1.00 39.66 158 ARG A O 1
ATOM 1300 N N . TYR A 1 159 ? 10.309 -2.708 8.998 1.00 41.81 159 TYR A N 1
ATOM 1301 C CA . TYR A 1 159 ? 10.406 -4.150 8.672 1.00 41.81 159 TYR A CA 1
ATOM 1302 C C . TYR A 1 159 ? 11.638 -4.328 7.737 1.00 41.81 159 TYR A C 1
ATOM 1304 O O . TYR A 1 159 ? 12.171 -3.341 7.259 1.00 41.81 159 TYR A O 1
ATOM 1312 N N . GLU A 1 160 ? 12.142 -5.530 7.476 1.00 39.25 160 GLU A N 1
ATOM 1313 C CA . GLU A 1 160 ? 12.968 -5.869 6.287 1.00 39.25 160 GLU A CA 1
ATOM 1314 C C . GLU A 1 160 ? 12.559 -7.309 5.966 1.00 39.25 160 GLU A C 1
ATOM 1316 O O . GLU A 1 160 ? 12.354 -8.081 6.886 1.00 39.25 160 GLU A O 1
ATOM 1321 N N . ARG A 1 161 ? 12.350 -7.843 4.769 1.00 43.56 161 ARG A N 1
ATOM 1322 C CA . ARG A 1 161 ? 12.563 -7.468 3.365 1.00 43.56 161 ARG A CA 1
ATOM 1323 C C . ARG A 1 161 ? 11.768 -6.240 2.962 1.00 43.56 161 ARG A C 1
ATOM 1325 O O . ARG A 1 161 ? 10.663 -6.106 3.464 1.00 43.56 161 ARG A O 1
ATOM 1332 N N . ASP A 1 162 ? 12.348 -5.411 2.084 1.00 58.38 162 ASP A N 1
ATOM 1333 C CA . ASP A 1 162 ? 11.942 -4.021 1.803 1.00 58.38 162 ASP A CA 1
ATOM 1334 C C . ASP A 1 162 ? 10.584 -3.653 2.449 1.00 58.38 162 ASP A C 1
ATOM 1336 O O . ASP A 1 162 ? 9.535 -3.926 1.857 1.00 58.38 162 ASP A O 1
ATOM 1340 N N . PRO A 1 163 ? 10.595 -3.152 3.705 1.00 58.28 163 PRO A N 1
ATOM 1341 C CA . PRO A 1 163 ? 9.385 -2.883 4.495 1.00 58.28 163 PRO A CA 1
ATOM 1342 C C . PRO A 1 163 ? 8.381 -2.066 3.722 1.00 58.28 163 PRO A C 1
ATOM 1344 O O . PRO A 1 163 ? 7.187 -2.343 3.746 1.00 58.28 163 PRO A O 1
ATOM 1347 N N . LYS A 1 164 ? 8.937 -1.099 3.001 1.00 61.25 164 LYS A N 1
ATOM 1348 C CA . LYS A 1 164 ? 8.258 -0.176 2.131 1.00 61.25 164 LYS A CA 1
ATOM 1349 C C . LYS A 1 164 ? 7.475 -0.965 1.090 1.00 61.25 164 LYS A C 1
ATOM 1351 O O . LYS A 1 164 ? 6.274 -0.800 0.971 1.00 61.25 164 LYS A O 1
ATOM 1356 N N . LEU A 1 165 ? 8.111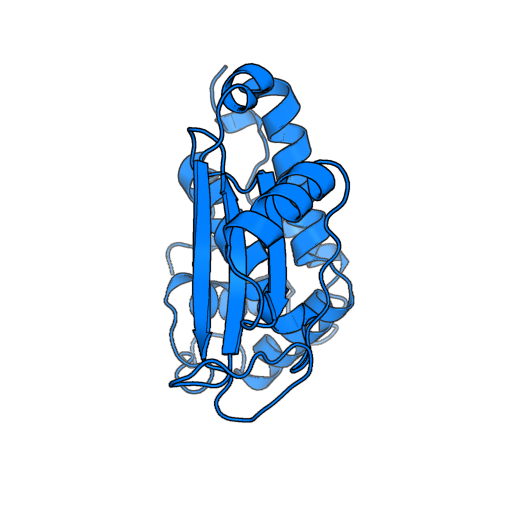 -1.908 0.398 1.00 64.12 165 LEU A N 1
ATOM 1357 C CA . LEU A 1 165 ? 7.468 -2.716 -0.638 1.00 64.12 165 LEU A CA 1
ATOM 1358 C C . LEU A 1 165 ? 6.251 -3.497 -0.117 1.00 64.12 165 LEU A C 1
ATOM 1360 O O . LEU A 1 165 ? 5.206 -3.482 -0.759 1.00 64.12 165 LEU A O 1
ATOM 1364 N N . PHE A 1 166 ? 6.369 -4.159 1.040 1.00 66.50 166 PHE A N 1
ATOM 1365 C CA . PHE A 1 166 ? 5.252 -4.897 1.645 1.00 66.50 166 PHE A CA 1
ATOM 1366 C C . PHE A 1 166 ? 4.142 -3.963 2.148 1.00 66.50 166 PHE A C 1
ATOM 1368 O O . PHE A 1 166 ? 2.967 -4.189 1.864 1.00 66.50 166 PHE A O 1
ATOM 1375 N N . GLU A 1 167 ? 4.519 -2.889 2.838 1.00 69.19 167 GLU A N 1
ATOM 1376 C CA . GLU A 1 167 ? 3.624 -1.815 3.267 1.00 69.19 167 GLU A CA 1
ATOM 1377 C C . GLU A 1 167 ? 2.840 -1.232 2.079 1.00 69.19 167 GLU A C 1
ATOM 1379 O O . GLU A 1 167 ? 1.639 -1.000 2.179 1.00 69.19 167 GLU A O 1
ATOM 1384 N N . ASN A 1 168 ? 3.471 -1.092 0.917 1.00 69.94 168 ASN A N 1
ATOM 1385 C CA . ASN A 1 168 ? 2.828 -0.547 -0.272 1.00 69.94 168 ASN A CA 1
ATOM 1386 C C . ASN A 1 168 ? 1.798 -1.482 -0.903 1.00 69.94 168 ASN A C 1
ATOM 1388 O O . ASN A 1 168 ? 0.807 -0.991 -1.436 1.00 69.94 168 ASN A O 1
ATOM 1392 N N . PHE A 1 169 ? 1.947 -2.806 -0.780 1.00 71.81 169 PHE A N 1
ATOM 1393 C CA . PHE A 1 169 ? 0.848 -3.716 -1.128 1.00 71.81 169 PHE A CA 1
ATOM 1394 C C . PHE A 1 169 ? -0.385 -3.450 -0.253 1.00 71.81 169 PHE A C 1
ATOM 1396 O O . PHE A 1 169 ? -1.505 -3.471 -0.761 1.00 71.81 169 PHE A O 1
ATOM 1403 N N . ILE A 1 170 ? -0.186 -3.152 1.037 1.00 73.75 170 ILE A N 1
ATOM 1404 C CA . ILE A 1 170 ? -1.278 -2.837 1.967 1.00 73.75 170 ILE A CA 1
ATOM 1405 C C . ILE A 1 170 ? -1.891 -1.473 1.630 1.00 73.75 170 ILE A C 1
ATOM 1407 O O . ILE A 1 170 ? -3.109 -1.378 1.489 1.00 73.75 170 ILE A O 1
ATOM 1411 N N . TRP A 1 171 ? -1.073 -0.433 1.429 1.00 75.88 171 TRP A N 1
ATOM 1412 C CA . TRP A 1 171 ? -1.575 0.890 1.042 1.00 75.88 171 TRP A CA 1
ATOM 1413 C C . TRP A 1 171 ? -2.391 0.846 -0.238 1.00 75.88 171 TRP A C 1
ATOM 1415 O O . TRP A 1 171 ? -3.478 1.415 -0.286 1.00 75.88 171 TRP A O 1
ATOM 1425 N N . ILE A 1 172 ? -1.917 0.126 -1.256 1.00 71.00 172 ILE A N 1
ATOM 1426 C CA . ILE A 1 172 ? -2.649 0.022 -2.517 1.00 71.00 172 ILE A CA 1
ATOM 1427 C C . ILE A 1 172 ? -3.940 -0.763 -2.344 1.00 71.00 172 ILE A C 1
ATOM 1429 O O . ILE A 1 172 ? -4.957 -0.346 -2.888 1.00 71.00 172 ILE A O 1
ATOM 1433 N N . ALA A 1 173 ? -3.940 -1.852 -1.572 1.00 74.00 173 ALA A N 1
ATOM 1434 C CA . ALA A 1 173 ? -5.175 -2.570 -1.276 1.00 74.00 173 ALA A CA 1
ATOM 1435 C C . ALA A 1 173 ? -6.226 -1.629 -0.665 1.00 74.00 173 ALA A C 1
ATOM 1437 O O . ALA A 1 173 ? -7.377 -1.633 -1.098 1.00 74.00 173 ALA A O 1
ATOM 1438 N N . HIS A 1 174 ? -5.828 -0.749 0.257 1.00 74.94 174 HIS A N 1
ATOM 1439 C CA . HIS A 1 174 ? -6.745 0.239 0.824 1.00 74.94 174 HIS A CA 1
ATOM 1440 C C . HIS A 1 174 ? -7.115 1.368 -0.144 1.00 74.94 174 HIS A C 1
ATOM 1442 O O . HIS A 1 174 ? -8.272 1.785 -0.137 1.00 74.94 174 HIS A O 1
ATOM 1448 N N . CYS A 1 175 ? -6.216 1.807 -1.031 1.00 71.75 175 CYS A N 1
ATOM 1449 C CA . CYS A 1 175 ? -6.582 2.695 -2.142 1.00 71.75 175 CYS A CA 1
ATOM 1450 C C . CYS A 1 175 ? -7.639 2.049 -3.053 1.00 71.75 175 CYS A C 1
ATOM 1452 O O . CYS A 1 175 ? -8.602 2.706 -3.435 1.00 71.75 175 CYS A O 1
ATOM 1454 N N . LEU A 1 176 ? -7.503 0.761 -3.377 1.00 69.56 176 LEU A N 1
ATOM 1455 C CA . LEU A 1 176 ? -8.454 0.027 -4.218 1.00 69.56 176 LEU A CA 1
ATOM 1456 C C . LEU A 1 176 ? -9.806 -0.166 -3.521 1.00 69.56 176 LEU A C 1
ATOM 1458 O O . LEU A 1 176 ? -10.844 0.026 -4.152 1.00 69.56 176 LEU A O 1
ATOM 1462 N N . ILE A 1 177 ? -9.804 -0.499 -2.224 1.00 74.25 177 ILE A N 1
ATOM 1463 C CA . ILE A 1 177 ? -11.023 -0.569 -1.402 1.00 74.25 177 ILE A CA 1
ATOM 1464 C C . ILE A 1 177 ? -11.725 0.789 -1.401 1.00 74.25 177 ILE A C 1
ATOM 1466 O O . ILE A 1 177 ? -12.932 0.843 -1.627 1.00 74.25 177 ILE A O 1
ATOM 1470 N N . PHE A 1 178 ? -10.972 1.876 -1.211 1.00 72.06 178 PHE A N 1
ATOM 1471 C CA . PHE A 1 178 ? -11.493 3.239 -1.256 1.00 72.06 178 PHE A CA 1
ATOM 1472 C C . PHE A 1 178 ? -12.152 3.538 -2.610 1.00 72.06 178 PHE A C 1
ATOM 1474 O O . PHE A 1 178 ? -13.337 3.861 -2.659 1.00 72.06 178 PHE A O 1
ATOM 1481 N N . ILE A 1 179 ? -11.424 3.351 -3.716 1.00 68.00 179 ILE A N 1
ATOM 1482 C CA . ILE A 1 179 ? -11.920 3.597 -5.081 1.00 68.00 179 ILE A CA 1
ATOM 1483 C C . ILE A 1 179 ? -13.200 2.800 -5.359 1.00 68.00 179 ILE A C 1
ATOM 1485 O O . ILE A 1 179 ? -14.201 3.370 -5.798 1.00 68.00 179 ILE A O 1
ATOM 1489 N N . LYS A 1 180 ? -13.190 1.493 -5.061 1.00 69.75 180 LYS A N 1
ATOM 1490 C CA . LYS A 1 180 ? -14.340 0.602 -5.272 1.00 69.75 180 LYS A CA 1
ATOM 1491 C C . LYS A 1 180 ? -15.551 1.047 -4.456 1.00 69.75 180 LYS A C 1
ATOM 1493 O O . LYS A 1 180 ? -16.672 1.014 -4.951 1.00 69.75 180 LYS A O 1
ATOM 1498 N N . LYS A 1 181 ? -15.331 1.447 -3.205 1.00 69.75 181 LYS A N 1
ATOM 1499 C CA . LYS A 1 181 ? -16.405 1.799 -2.276 1.00 69.75 181 LYS A CA 1
ATOM 1500 C C . LYS A 1 181 ? -17.094 3.109 -2.633 1.00 69.75 181 LYS A C 1
ATOM 1502 O O . LYS A 1 181 ? -18.309 3.208 -2.501 1.00 69.75 181 LYS A O 1
ATOM 1507 N N . PHE A 1 182 ? -16.337 4.086 -3.117 1.00 66.62 182 PHE A N 1
ATOM 1508 C CA . PHE A 1 182 ? -16.881 5.392 -3.492 1.00 66.62 182 PHE A CA 1
ATOM 1509 C C . PHE A 1 182 ? -17.321 5.472 -4.953 1.00 66.62 182 PHE A C 1
ATOM 1511 O O . PHE A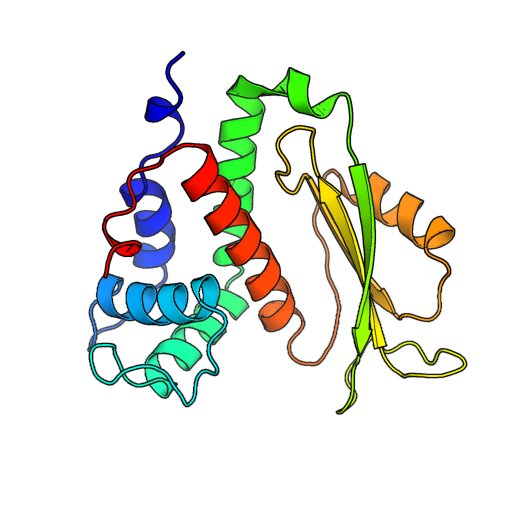 1 182 ? -17.615 6.559 -5.440 1.00 66.62 182 PHE A O 1
ATOM 1518 N N . ASN A 1 183 ? -17.394 4.319 -5.632 1.00 60.59 183 ASN A N 1
ATOM 1519 C CA . ASN A 1 183 ? -17.769 4.188 -7.038 1.00 60.59 183 ASN A CA 1
ATOM 1520 C C . ASN A 1 183 ? -17.043 5.207 -7.926 1.00 60.59 183 ASN A C 1
ATOM 1522 O O . ASN A 1 183 ? -17.607 5.797 -8.849 1.00 60.59 183 ASN A O 1
ATOM 1526 N N . ILE A 1 184 ? -15.778 5.448 -7.584 1.00 57.09 184 ILE A N 1
ATOM 1527 C CA . ILE A 1 184 ? -14.909 6.330 -8.330 1.00 57.09 184 ILE A CA 1
ATOM 1528 C C . ILE A 1 184 ? -14.626 5.584 -9.636 1.00 57.09 184 ILE A C 1
ATOM 1530 O O . ILE A 1 184 ? -13.854 4.625 -9.631 1.00 57.09 184 ILE A O 1
ATOM 1534 N N . HIS A 1 185 ? -15.327 5.960 -10.717 1.00 49.28 185 HIS A N 1
ATOM 1535 C CA . HIS A 1 185 ? -15.208 5.320 -12.031 1.00 49.28 185 HIS A CA 1
ATOM 1536 C C . HIS A 1 185 ? -13.738 5.246 -12.417 1.00 49.28 185 HIS A C 1
ATOM 1538 O O . HIS A 1 185 ? -13.094 6.258 -12.680 1.00 49.28 185 HIS A O 1
ATOM 1544 N N . ASN A 1 186 ? -13.206 4.032 -12.374 1.00 49.66 186 ASN A N 1
ATOM 1545 C CA . ASN A 1 186 ? -11.827 3.745 -12.680 1.00 49.66 186 ASN A CA 1
ATOM 1546 C C . ASN A 1 186 ? -11.870 2.909 -13.953 1.00 49.66 186 ASN A C 1
ATOM 1548 O O . ASN A 1 186 ? -11.968 1.683 -13.889 1.00 49.66 186 ASN A O 1
ATOM 1552 N N . ASP A 1 187 ? -11.840 3.583 -15.103 1.00 48.44 187 ASP A N 1
ATOM 1553 C CA . ASP A 1 187 ? -11.875 2.958 -16.437 1.00 48.44 187 ASP A CA 1
ATOM 1554 C C . ASP A 1 187 ? -10.730 1.940 -16.638 1.00 48.44 187 ASP A C 1
ATOM 1556 O O . ASP A 1 187 ? -10.761 1.096 -17.525 1.00 48.44 187 ASP A O 1
ATOM 1560 N N . TYR A 1 188 ? -9.747 1.957 -15.736 1.00 48.62 188 TYR A N 1
ATOM 1561 C CA . TYR A 1 188 ? -8.596 1.063 -15.663 1.00 48.62 188 TYR A CA 1
ATOM 1562 C C . TYR A 1 188 ? -8.867 -0.275 -14.937 1.00 48.62 188 TYR A C 1
ATOM 1564 O O . TYR A 1 188 ? -8.011 -1.158 -14.957 1.00 48.62 188 TYR A O 1
ATOM 1572 N N . LEU A 1 189 ? -10.020 -0.446 -14.270 1.00 45.38 189 LEU A N 1
ATOM 1573 C CA . LEU A 1 189 ? -10.392 -1.693 -13.569 1.00 45.38 189 LEU A CA 1
ATOM 1574 C C . LEU A 1 189 ? -11.158 -2.689 -14.454 1.00 45.38 189 LEU A C 1
ATOM 1576 O O . LEU A 1 189 ? -11.417 -3.806 -14.008 1.00 45.38 189 LEU A O 1
ATOM 1580 N N . VAL A 1 190 ? -11.527 -2.300 -15.680 1.00 38.00 190 VAL A N 1
ATOM 1581 C CA . VAL A 1 190 ? -12.428 -3.069 -16.562 1.00 38.00 190 VAL A CA 1
ATOM 1582 C C . VAL A 1 190 ? -11.716 -3.566 -17.832 1.00 38.00 190 VAL A C 1
ATOM 1584 O O . VAL A 1 190 ? -12.308 -3.622 -18.902 1.00 38.00 190 VAL A O 1
ATOM 1587 N N . ALA A 1 191 ? -10.443 -3.966 -17.734 1.00 35.16 191 ALA A N 1
ATOM 1588 C CA . ALA A 1 191 ? -9.717 -4.572 -18.861 1.00 35.16 191 ALA A CA 1
ATOM 1589 C C . ALA A 1 191 ? -9.050 -5.911 -18.533 1.00 35.16 191 ALA A C 1
ATOM 1591 O O . ALA A 1 191 ? -8.120 -5.961 -17.698 1.00 35.16 191 ALA A O 1
#

Secondary structure (DSSP, 8-state):
--GGGS--HHHHHHHHHHH---SSS-HHHHHHHHHHHHHH---GGG--TTSSPHHHHHHHHHHHHHTTHHHHHHHHHHHHHHHHHGGGGGSEEEEEEEEE-TT--SS-EE-SS-EEEEEEEEEETT--EEEEEEEESSS-HHHHHHHHHHGGG------SS-HHHHHHHHHH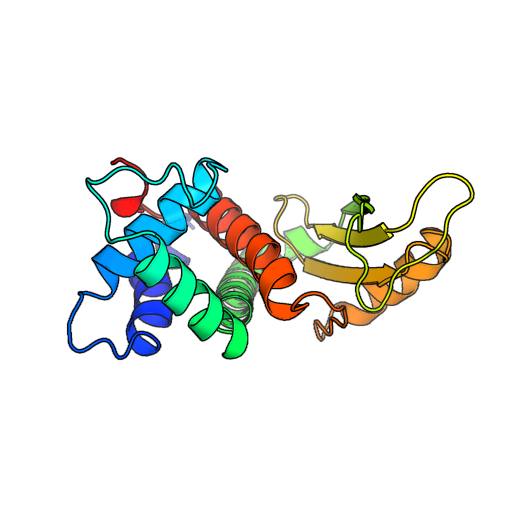HHHHHHHHHTT---GGG--

InterPro domains:
  IPR025161 Insertion element IS402-like domain [PF13340] (21-72)